Protein AF-A0A0N4XRL2-F1 (afdb_monomer)

Secondary structure (DSSP, 8-state):
---------------------------SS-SSHHHHHHHHHHHHHHHHHHHT-SS---HHHHHHHHHHHHHHHHHHHHHHHHHHHS-TT-HHHHHHHHHHHHHHHHHHHHHHHHHHHHHHHHHHHHHHHHHHHHTT-SSHHHHHHHHHHHHHHHHHHHHHHHHHHHHHHHHHHHHHHHHHHHHHHHHHHHHHHHHHHHHHHTT------------------------

Foldseek 3Di:
DDDDDDDDDDPPPPDDDDDDDDDDDDDDPPPPVVVVVVVVVVVVVVVLVVLLDPDPPPVQLVVLVVVLVVLVVVLVVQLVVLCVVDPPPDPVSVVSNVVSVVVSVVVNVVSVVSSVVVVVVSSVVSVLVVQCVVVVHPDSVVSVVVVVVVVVVVVVVVVVVVVVVVVVVVVVVVVVVVVVVVVVVVVVVCVVVVVVVVVVVVPDDDDDDDDDDDDDDDDDDDDDDDD

Nearest PDB structures (foldseek):
  4d2e-assembly1_C  TM=6.226E-01  e=8.265E-01  Escherichia coli K-12
  4brr-assembly1_B  TM=5.933E-01  e=6.079E-01  Escherichia coli K-12
  4d2e-assembly1_B  TM=6.025E-01  e=8.265E-01  Escherichia coli K-12

Sequence (227 aa):
MEEVVVNGQVENVVQDCPESGVVAETRRTRTNMAADDETMAMELEEEFQRLCGREDQAESLQVCMRVGKAIRNVEVLVMAEVAKYMRCGHPGREGIEQVGREATEAAIEELALLRMKCKESTVIGKWVQVVLESLECDSRAEGVEQLAELLEIREEETLRAQLEELSELRELKSRFAAQERELQQMRRKLDSEAPEASERYQYRSPATDDNGTGGKQQTKEGRDQHR

Structure (mmCIF, N/CA/C/O backbone):
data_AF-A0A0N4XRL2-F1
#
_entry.id   AF-A0A0N4XRL2-F1
#
loop_
_atom_site.group_PDB
_atom_site.id
_atom_site.type_symbol
_atom_site.label_atom_id
_atom_site.label_alt_id
_atom_site.label_comp_id
_atom_site.label_asym_id
_atom_site.label_entity_id
_atom_site.label_seq_id
_atom_site.pdbx_PDB_ins_code
_atom_site.Cartn_x
_atom_site.Cartn_y
_atom_site.Cartn_z
_atom_site.occupancy
_atom_site.B_iso_or_equiv
_atom_site.auth_seq_id
_atom_site.auth_comp_id
_atom_site.auth_asym_id
_atom_site.auth_atom_id
_atom_site.pdbx_PDB_model_num
ATOM 1 N N . MET A 1 1 ? 5.223 41.424 10.706 1.00 47.41 1 MET A N 1
ATOM 2 C CA . MET A 1 1 ? 4.826 40.541 11.817 1.00 47.41 1 MET A CA 1
ATOM 3 C C . MET A 1 1 ? 5.650 39.284 11.641 1.00 47.41 1 MET A C 1
ATOM 5 O O . MET A 1 1 ? 5.349 38.507 10.750 1.00 47.41 1 MET A O 1
ATOM 9 N N . GLU A 1 2 ? 6.775 39.207 12.347 1.00 42.03 2 GLU A N 1
ATOM 10 C CA . GLU A 1 2 ? 7.686 38.058 12.325 1.00 42.03 2 GLU A CA 1
ATOM 11 C C . GLU A 1 2 ? 7.264 37.093 13.433 1.00 42.03 2 GLU A C 1
ATOM 13 O O . GLU A 1 2 ? 7.170 37.490 14.596 1.00 42.03 2 GLU A O 1
ATOM 18 N N . GLU A 1 3 ? 6.968 35.848 13.066 1.00 44.84 3 GLU A N 1
ATOM 19 C CA . GLU A 1 3 ? 6.720 34.769 14.017 1.00 44.84 3 GLU A CA 1
ATOM 20 C C . GLU A 1 3 ? 8.059 34.233 14.529 1.00 44.84 3 GLU A C 1
ATOM 22 O O . GLU A 1 3 ? 8.839 33.616 13.804 1.00 44.84 3 GLU A O 1
ATOM 27 N N . VAL A 1 4 ? 8.326 34.498 15.806 1.00 53.88 4 VAL A N 1
ATOM 28 C CA . VAL A 1 4 ? 9.432 33.905 16.554 1.00 53.88 4 VAL A CA 1
ATOM 29 C C . VAL A 1 4 ? 8.992 32.515 17.005 1.00 53.88 4 VAL A C 1
ATOM 31 O O . VAL A 1 4 ? 8.189 32.377 17.926 1.00 53.88 4 VAL A O 1
ATOM 34 N N . VAL A 1 5 ? 9.521 31.477 16.357 1.00 53.75 5 VAL A N 1
ATOM 35 C CA . VAL A 1 5 ? 9.361 30.085 16.793 1.00 53.75 5 VAL A CA 1
ATOM 36 C C . VAL A 1 5 ? 10.327 29.831 17.951 1.00 53.75 5 VAL A C 1
ATOM 38 O O . VAL A 1 5 ? 11.542 29.765 17.769 1.00 53.75 5 VAL A O 1
ATOM 41 N N . VAL A 1 6 ? 9.781 29.726 19.162 1.00 63.72 6 VAL A N 1
ATOM 42 C CA . VAL A 1 6 ? 10.521 29.361 20.375 1.00 63.72 6 VAL A CA 1
ATOM 43 C C . VAL A 1 6 ? 10.595 27.837 20.464 1.00 63.72 6 VAL A C 1
ATOM 45 O O . VAL A 1 6 ? 9.577 27.163 20.599 1.00 63.72 6 VAL A O 1
ATOM 48 N N . ASN A 1 7 ? 11.816 27.301 20.398 1.00 59.66 7 ASN A N 1
ATOM 49 C CA . ASN A 1 7 ? 12.128 25.898 20.671 1.00 59.66 7 ASN A CA 1
ATOM 50 C C . ASN A 1 7 ? 11.766 25.544 22.122 1.00 59.66 7 ASN A C 1
ATOM 52 O O . ASN A 1 7 ? 12.495 25.884 23.053 1.00 59.66 7 ASN A O 1
ATOM 56 N N . GLY A 1 8 ? 10.651 24.839 22.307 1.00 61.16 8 GLY A N 1
ATOM 57 C CA . GLY A 1 8 ? 10.304 24.185 23.564 1.00 61.16 8 GLY A CA 1
ATOM 58 C C . GLY A 1 8 ? 11.000 22.831 23.672 1.00 61.16 8 GLY A C 1
ATOM 59 O O . GLY A 1 8 ? 10.522 21.843 23.120 1.00 61.16 8 GLY A O 1
ATOM 60 N N . GLN A 1 9 ? 12.127 22.781 24.385 1.00 50.75 9 GLN A N 1
ATOM 61 C CA . GLN A 1 9 ? 12.677 21.531 24.909 1.00 50.75 9 GLN A CA 1
ATOM 62 C C . GLN A 1 9 ? 11.743 21.013 26.007 1.00 50.75 9 GLN A C 1
ATOM 64 O O . GLN A 1 9 ? 11.597 21.640 27.053 1.00 50.75 9 GLN A O 1
ATOM 69 N N . VAL A 1 10 ? 11.110 19.868 25.762 1.00 52.59 10 VAL A N 1
ATOM 70 C CA . VAL A 1 10 ? 10.398 19.104 26.788 1.00 52.59 10 VAL A CA 1
ATOM 71 C C . VAL A 1 10 ? 11.405 18.129 27.392 1.00 52.59 10 VAL A C 1
ATOM 73 O O . VAL A 1 10 ? 11.737 17.110 26.787 1.00 52.59 10 VAL A O 1
ATOM 76 N N . GLU A 1 11 ? 11.944 18.467 28.562 1.00 53.25 11 GLU A N 1
ATOM 77 C CA . GLU A 1 11 ? 12.706 17.525 29.383 1.00 53.25 11 GLU A CA 1
ATOM 78 C C . GLU A 1 11 ? 11.733 16.499 29.980 1.00 53.25 11 GLU A C 1
ATOM 80 O O . GLU A 1 11 ? 10.976 16.785 30.906 1.00 53.25 11 GLU A O 1
ATOM 85 N N . ASN A 1 12 ? 11.740 15.289 29.420 1.00 50.66 12 ASN A N 1
ATOM 86 C CA . ASN A 1 12 ? 11.077 14.133 30.010 1.00 50.66 12 ASN A CA 1
ATOM 87 C C . ASN A 1 12 ? 11.847 13.709 31.266 1.00 50.66 12 ASN A C 1
ATOM 89 O O . ASN A 1 12 ? 12.873 13.033 31.186 1.00 50.66 12 ASN A O 1
ATOM 93 N N . VAL A 1 13 ? 11.338 14.107 32.430 1.00 56.97 13 VAL A N 1
ATOM 94 C CA . VAL A 1 13 ? 11.753 13.569 33.727 1.00 56.97 13 VAL A CA 1
ATOM 95 C C . VAL A 1 13 ? 11.248 12.130 33.811 1.00 56.97 13 VAL A C 1
ATOM 97 O O . VAL A 1 13 ? 10.083 11.872 34.108 1.00 56.97 13 VAL A O 1
ATOM 100 N N . VAL A 1 14 ? 12.135 11.187 33.497 1.00 58.34 14 VAL A N 1
ATOM 101 C CA . VAL A 1 14 ? 11.940 9.758 33.748 1.00 58.34 14 VAL A CA 1
ATOM 102 C C . VAL A 1 14 ? 11.940 9.561 35.262 1.00 58.34 14 VAL A C 1
ATOM 104 O O . VAL A 1 14 ? 12.967 9.698 35.922 1.00 58.34 14 VAL A O 1
ATOM 107 N N . GLN A 1 15 ? 10.759 9.311 35.819 1.00 66.06 15 GLN A N 1
ATOM 108 C CA . GLN A 1 15 ? 10.576 8.988 37.225 1.00 66.06 15 GLN A CA 1
ATO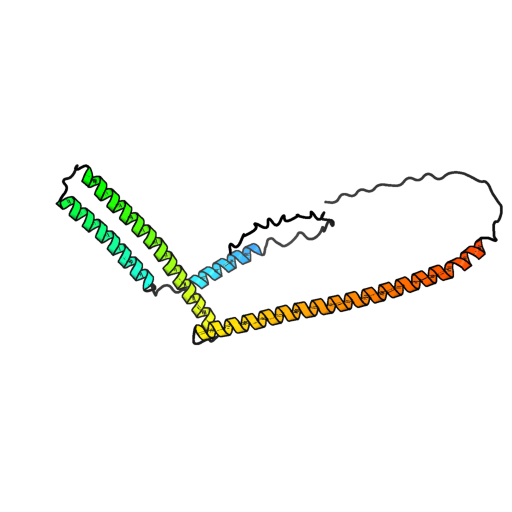M 109 C C . GLN A 1 15 ? 10.724 7.472 37.393 1.00 66.06 15 GLN A C 1
ATOM 111 O O . GLN A 1 15 ? 9.822 6.713 37.045 1.00 66.06 15 GLN A O 1
ATOM 116 N N . ASP A 1 16 ? 11.880 7.044 37.904 1.00 50.03 16 ASP A N 1
ATOM 117 C CA . ASP A 1 16 ? 12.146 5.660 38.300 1.00 50.03 16 ASP A CA 1
ATOM 118 C C . ASP A 1 16 ? 11.171 5.231 39.408 1.00 50.03 16 ASP A C 1
ATOM 120 O O . ASP A 1 16 ? 11.250 5.682 40.555 1.00 50.03 16 ASP A O 1
ATOM 124 N N . CYS A 1 17 ? 10.239 4.342 39.064 1.00 57.59 17 CYS A N 1
ATOM 125 C CA . CYS A 1 17 ? 9.445 3.590 40.029 1.00 57.59 17 CYS A CA 1
ATOM 126 C C . CYS A 1 17 ? 10.235 2.343 40.458 1.00 57.59 17 CYS A C 1
ATOM 128 O O . CYS A 1 17 ? 10.515 1.495 39.610 1.00 57.59 17 CYS A O 1
ATOM 130 N N . PRO A 1 18 ? 10.572 2.174 41.751 1.00 61.44 18 PRO A N 1
ATOM 131 C CA . PRO A 1 18 ? 11.180 0.941 42.225 1.00 61.44 18 PRO A CA 1
ATOM 132 C C . PRO A 1 18 ? 10.133 -0.181 42.241 1.00 61.44 18 PRO A C 1
ATOM 134 O O . PRO A 1 18 ? 9.162 -0.143 43.001 1.00 61.44 18 PRO A O 1
ATOM 137 N N . GLU A 1 19 ? 10.351 -1.174 41.380 1.00 49.78 19 GLU A N 1
ATOM 138 C CA . GLU A 1 19 ? 9.608 -2.430 41.323 1.00 49.78 19 GLU A CA 1
ATOM 139 C C . GLU A 1 19 ? 9.650 -3.151 42.678 1.00 49.78 19 GLU A C 1
ATOM 141 O O . GLU A 1 19 ? 10.709 -3.452 43.232 1.00 49.78 19 GLU A O 1
ATOM 146 N N . SER A 1 20 ? 8.466 -3.454 43.203 1.00 53.28 20 SER A N 1
ATOM 147 C CA . SER A 1 20 ? 8.258 -4.318 44.358 1.00 53.28 20 SER A CA 1
ATOM 148 C C . SER A 1 20 ? 7.333 -5.451 43.937 1.00 53.28 20 SER A C 1
ATOM 150 O O . SER A 1 20 ? 6.244 -5.194 43.426 1.00 53.28 20 SER A O 1
ATOM 152 N N . GLY A 1 21 ? 7.748 -6.692 44.190 1.00 49.03 21 GLY A N 1
ATOM 153 C CA . GLY A 1 21 ? 6.838 -7.837 44.204 1.00 49.03 21 GLY A CA 1
ATOM 154 C C . GLY A 1 21 ? 7.303 -9.020 43.372 1.00 49.03 21 GLY A C 1
ATOM 155 O O . GLY A 1 21 ? 6.951 -9.167 42.209 1.00 49.03 21 GLY A O 1
ATOM 156 N N . VAL A 1 22 ? 8.058 -9.901 44.019 1.00 54.22 22 VAL A N 1
ATOM 157 C CA . VAL A 1 22 ? 8.443 -11.226 43.536 1.00 54.22 22 VAL A CA 1
ATOM 158 C C . VAL A 1 22 ? 7.181 -12.061 43.276 1.00 54.22 22 VAL A C 1
ATOM 160 O O . VAL A 1 22 ? 6.557 -12.540 44.219 1.00 54.22 22 VAL A O 1
ATOM 163 N N . VAL A 1 23 ? 6.814 -12.251 42.007 1.00 52.47 23 VAL A N 1
ATOM 164 C CA . VAL A 1 23 ? 5.848 -13.275 41.579 1.00 52.47 23 VAL A CA 1
ATOM 165 C C . VAL A 1 23 ? 6.647 -14.464 41.052 1.00 52.47 23 VAL A C 1
ATOM 167 O O . VAL A 1 23 ? 7.086 -14.496 39.903 1.00 52.47 23 VAL A O 1
ATOM 170 N N . ALA A 1 24 ? 6.905 -15.422 41.939 1.00 59.78 24 ALA A N 1
ATOM 171 C CA . ALA A 1 24 ? 7.278 -16.775 41.549 1.00 59.78 24 ALA A CA 1
ATOM 172 C C . ALA A 1 24 ? 6.022 -17.526 41.060 1.00 59.78 24 ALA A C 1
ATOM 174 O O . ALA A 1 24 ? 4.913 -17.135 41.407 1.00 59.78 24 ALA A O 1
ATOM 175 N N . GLU A 1 25 ? 6.221 -18.612 40.298 1.00 49.88 25 GLU A N 1
ATOM 176 C CA . GLU A 1 25 ? 5.189 -19.517 39.739 1.00 49.88 25 GLU A CA 1
ATOM 177 C C . GLU A 1 25 ? 4.441 -18.952 38.511 1.00 49.88 25 GLU A C 1
ATOM 179 O O . GLU A 1 25 ? 3.528 -18.150 38.599 1.00 49.88 25 GLU A O 1
ATOM 184 N N . THR A 1 26 ? 4.735 -19.341 37.269 1.00 46.03 26 THR A N 1
ATOM 185 C CA . THR A 1 26 ? 4.560 -20.704 36.755 1.00 46.03 26 THR A CA 1
ATOM 186 C C . THR A 1 26 ? 5.377 -20.855 35.472 1.00 46.03 26 THR A C 1
ATOM 188 O O . THR A 1 26 ? 5.080 -20.258 34.439 1.00 46.03 26 THR A O 1
ATOM 191 N N . ARG A 1 27 ? 6.438 -21.662 35.529 1.00 54.59 27 ARG A N 1
ATOM 192 C CA . ARG A 1 27 ? 7.332 -21.930 34.398 1.00 54.59 27 ARG A CA 1
ATOM 193 C C . ARG A 1 27 ? 7.187 -23.393 33.999 1.00 54.59 27 ARG A C 1
ATOM 195 O O . ARG A 1 27 ? 7.941 -24.239 34.467 1.00 54.59 27 ARG A O 1
ATOM 202 N N . ARG A 1 28 ? 6.195 -23.698 33.165 1.00 53.81 28 ARG A N 1
ATOM 203 C CA . ARG A 1 28 ? 6.118 -24.909 32.328 1.00 53.81 28 ARG A CA 1
ATOM 204 C C . ARG A 1 28 ? 5.023 -24.692 31.280 1.00 53.81 28 ARG A C 1
ATOM 206 O O .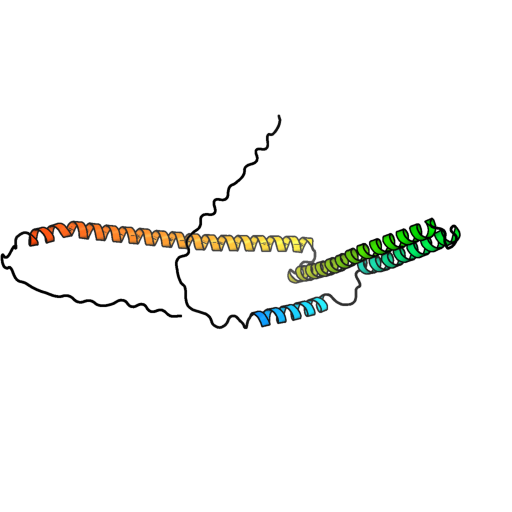 ARG A 1 28 ? 4.037 -24.033 31.573 1.00 53.81 28 ARG A O 1
ATOM 213 N N . THR A 1 29 ? 5.271 -25.192 30.066 1.00 48.44 29 THR A N 1
ATOM 214 C CA . THR A 1 29 ? 4.460 -25.084 28.829 1.00 48.44 29 THR A CA 1
ATOM 215 C C . THR A 1 29 ? 4.372 -23.710 28.144 1.00 48.44 29 THR A C 1
ATOM 217 O O . THR A 1 29 ? 3.286 -23.192 27.930 1.00 48.44 29 THR A O 1
ATOM 220 N N . ARG A 1 30 ? 5.504 -23.139 27.699 1.00 51.41 30 ARG A N 1
ATOM 221 C CA . ARG A 1 30 ? 5.499 -22.045 26.692 1.00 51.41 30 ARG A CA 1
ATOM 222 C C . ARG A 1 30 ? 6.525 -22.224 25.563 1.00 51.41 30 ARG A C 1
ATOM 224 O O . ARG A 1 30 ? 6.995 -21.255 24.989 1.00 51.41 30 ARG A O 1
ATOM 231 N N . THR A 1 31 ? 6.896 -23.466 25.259 1.00 51.50 31 THR A N 1
ATOM 232 C CA . THR A 1 31 ? 7.861 -23.796 24.189 1.00 51.50 31 THR A CA 1
ATOM 233 C C . THR A 1 31 ? 7.258 -24.601 23.040 1.00 51.50 31 THR A C 1
ATOM 235 O O . THR A 1 31 ? 7.979 -24.914 22.106 1.00 51.50 31 THR A O 1
ATOM 238 N N . ASN A 1 32 ? 5.952 -24.896 23.067 1.00 53.38 32 ASN A N 1
ATOM 239 C CA . ASN A 1 32 ? 5.300 -25.681 22.009 1.00 53.38 32 ASN A CA 1
ATOM 240 C C . ASN A 1 32 ? 4.434 -24.848 21.050 1.00 53.38 32 ASN A C 1
ATOM 242 O O . ASN A 1 32 ? 4.070 -25.366 20.009 1.00 53.38 32 ASN A O 1
ATOM 246 N N . MET A 1 33 ? 4.125 -23.579 21.353 1.00 53.91 33 MET A N 1
ATOM 247 C CA . MET A 1 33 ? 3.301 -22.741 20.459 1.00 53.91 33 MET A CA 1
ATOM 248 C C . MET A 1 33 ? 4.097 -22.029 19.358 1.00 53.91 33 MET A C 1
ATOM 250 O O . MET A 1 33 ? 3.528 -21.670 18.342 1.00 53.91 33 MET A O 1
ATOM 254 N N . ALA A 1 34 ? 5.414 -21.866 19.515 1.00 56.31 34 ALA A N 1
ATOM 255 C CA . ALA A 1 34 ? 6.230 -21.200 18.495 1.00 56.31 34 ALA A CA 1
ATOM 256 C C . ALA A 1 34 ? 6.444 -22.060 17.233 1.00 56.31 34 ALA A C 1
ATOM 258 O O . ALA A 1 34 ? 6.660 -21.518 16.157 1.00 56.31 34 ALA A O 1
ATOM 259 N N . ALA A 1 35 ? 6.380 -23.391 17.359 1.00 60.47 35 ALA A N 1
ATOM 260 C CA . ALA A 1 35 ? 6.532 -24.296 16.219 1.00 60.47 35 ALA A CA 1
ATOM 261 C C . ALA A 1 35 ? 5.261 -24.358 15.349 1.00 60.47 35 ALA A C 1
ATOM 263 O O . ALA A 1 35 ? 5.368 -24.487 14.132 1.00 60.47 35 ALA A O 1
ATOM 264 N N . ASP A 1 36 ? 4.073 -24.219 15.947 1.00 63.81 36 ASP A N 1
ATOM 265 C CA . ASP A 1 36 ? 2.809 -24.168 15.196 1.00 63.81 36 ASP A CA 1
ATOM 266 C C . ASP A 1 36 ? 2.688 -22.867 14.382 1.00 63.81 36 ASP A C 1
ATOM 268 O O . ASP A 1 36 ? 2.231 -22.911 13.242 1.00 63.81 36 ASP A O 1
ATOM 272 N N . ASP A 1 37 ? 3.179 -21.736 14.906 1.00 68.38 37 ASP A N 1
ATOM 273 C CA . ASP A 1 37 ? 3.152 -20.443 14.202 1.00 68.38 37 ASP A CA 1
ATOM 274 C C . ASP A 1 37 ? 4.021 -20.437 12.929 1.00 68.38 37 ASP A C 1
ATOM 276 O O . ASP A 1 37 ? 3.591 -19.932 11.891 1.00 68.38 37 ASP A O 1
ATOM 280 N N . GLU A 1 38 ? 5.226 -21.021 12.963 1.00 74.25 38 GLU A N 1
ATOM 281 C CA . GLU A 1 38 ? 6.089 -21.119 11.770 1.00 74.25 38 GLU A CA 1
ATOM 282 C C . GLU A 1 38 ? 5.483 -22.039 10.702 1.00 74.25 38 GLU A C 1
ATOM 284 O O . GLU A 1 38 ? 5.568 -21.751 9.506 1.00 74.25 38 GLU A O 1
ATOM 289 N N . THR A 1 39 ? 4.827 -23.119 11.132 1.00 74.94 39 THR A N 1
ATOM 290 C CA . THR A 1 39 ? 4.180 -24.074 10.225 1.00 74.94 39 THR A CA 1
ATOM 291 C C . THR A 1 39 ? 2.953 -23.443 9.562 1.00 74.94 39 THR A C 1
ATOM 293 O O . THR A 1 39 ? 2.805 -23.514 8.343 1.00 74.94 39 THR A O 1
ATOM 296 N N . MET A 1 40 ? 2.133 -22.722 10.334 1.00 77.19 40 MET A N 1
ATOM 297 C CA . MET A 1 40 ? 0.983 -21.973 9.822 1.00 77.19 40 MET A CA 1
ATOM 298 C C . MET A 1 40 ? 1.409 -20.849 8.867 1.00 77.19 40 MET A C 1
ATOM 300 O O . MET A 1 40 ? 0.759 -20.630 7.848 1.00 77.19 40 MET A O 1
ATOM 304 N N . ALA A 1 41 ? 2.517 -20.157 9.152 1.00 74.12 41 ALA A N 1
ATOM 305 C CA . ALA A 1 41 ? 3.055 -19.124 8.269 1.00 74.12 41 ALA A CA 1
ATOM 306 C C . ALA A 1 41 ? 3.526 -19.694 6.919 1.00 74.12 41 ALA A C 1
ATOM 308 O O . ALA A 1 41 ? 3.303 -19.071 5.881 1.00 74.12 41 ALA A O 1
ATOM 309 N N . MET A 1 42 ? 4.141 -20.882 6.915 1.00 77.56 42 MET A N 1
ATOM 310 C CA . MET A 1 42 ? 4.524 -21.569 5.678 1.00 77.56 42 MET A CA 1
ATOM 311 C C . MET A 1 42 ? 3.311 -22.037 4.865 1.00 77.56 42 MET A C 1
ATOM 313 O O . MET A 1 42 ? 3.301 -21.856 3.650 1.00 77.56 42 MET A O 1
ATOM 317 N N . GLU A 1 43 ? 2.285 -22.592 5.516 1.00 82.94 43 GLU A N 1
ATOM 318 C CA . GLU A 1 43 ? 1.035 -22.993 4.852 1.00 82.94 43 GLU A CA 1
ATOM 319 C C . GLU A 1 43 ? 0.292 -21.785 4.268 1.00 82.94 43 GLU A C 1
ATOM 321 O O . GLU A 1 43 ? -0.188 -21.848 3.138 1.00 82.94 43 GLU A O 1
ATOM 326 N N . LEU A 1 44 ? 0.260 -20.660 4.993 1.00 79.12 44 LEU A N 1
ATOM 327 C CA . LEU A 1 44 ? -0.273 -19.386 4.507 1.00 79.12 44 LEU A CA 1
ATOM 328 C C . LEU A 1 44 ? 0.506 -18.863 3.302 1.00 79.12 44 LEU A C 1
ATOM 330 O O . LEU A 1 44 ? -0.116 -18.382 2.366 1.00 79.12 44 LEU A O 1
ATOM 334 N N . GLU A 1 45 ? 1.836 -18.957 3.297 1.00 75.62 45 GLU A N 1
ATOM 335 C CA . GLU A 1 45 ? 2.670 -18.540 2.165 1.00 75.62 45 GLU A CA 1
ATOM 336 C C . GLU A 1 45 ? 2.464 -19.449 0.939 1.00 75.62 45 GLU A C 1
ATOM 338 O O . GLU A 1 45 ? 2.378 -18.954 -0.185 1.00 75.62 45 GLU A O 1
ATOM 343 N N . GLU A 1 46 ? 2.322 -20.765 1.120 1.00 78.19 46 GLU A N 1
ATOM 344 C CA . GLU A 1 46 ? 1.989 -21.686 0.023 1.00 78.19 46 GLU A CA 1
ATOM 345 C C . GLU A 1 46 ? 0.573 -21.457 -0.516 1.00 78.19 46 GLU A C 1
ATOM 347 O O . GLU A 1 46 ? 0.381 -21.386 -1.734 1.00 78.19 46 GLU A O 1
ATOM 352 N N . GLU A 1 47 ? -0.415 -21.285 0.363 1.00 76.62 47 GLU A N 1
ATOM 353 C CA . GLU A 1 47 ? -1.777 -20.894 -0.006 1.00 76.62 47 GLU A CA 1
ATOM 354 C C . GLU A 1 47 ? -1.790 -19.541 -0.709 1.00 76.62 47 GLU A C 1
ATOM 356 O O . GLU A 1 47 ? -2.458 -19.369 -1.728 1.00 76.62 47 GLU A O 1
ATOM 361 N N . PHE A 1 48 ? -0.979 -18.600 -0.235 1.00 63.94 48 PHE A N 1
ATOM 362 C CA . PHE A 1 48 ? -0.816 -17.298 -0.848 1.00 63.94 48 PHE A CA 1
ATOM 363 C C . PHE A 1 48 ? -0.222 -17.420 -2.250 1.00 63.94 48 PHE A C 1
ATOM 365 O O . PHE A 1 48 ? -0.748 -16.826 -3.187 1.00 63.94 48 PHE A O 1
ATOM 372 N N . GLN A 1 49 ? 0.808 -18.244 -2.444 1.00 69.94 49 GLN A N 1
ATOM 373 C CA . GLN A 1 49 ? 1.388 -18.527 -3.760 1.00 69.94 49 GLN A CA 1
ATOM 374 C C . GLN A 1 49 ? 0.413 -19.265 -4.690 1.00 69.94 49 GLN A C 1
ATOM 376 O O . GLN A 1 49 ? 0.420 -19.026 -5.902 1.00 69.94 49 GLN A O 1
ATOM 381 N N . ARG A 1 50 ? -0.446 -20.128 -4.137 1.00 77.31 50 ARG A N 1
ATOM 382 C CA . ARG A 1 50 ? -1.493 -20.864 -4.857 1.00 77.31 50 ARG A CA 1
ATOM 383 C C . ARG A 1 50 ? -2.622 -19.938 -5.317 1.00 77.31 50 ARG A C 1
ATOM 385 O O . ARG A 1 50 ? -2.935 -19.914 -6.506 1.00 77.31 50 ARG A O 1
ATOM 392 N N . LEU A 1 51 ? -3.187 -19.145 -4.405 1.00 63.94 51 LEU A N 1
ATOM 393 C CA . LEU A 1 51 ? -4.229 -18.142 -4.666 1.00 63.94 51 LEU A CA 1
ATOM 394 C C . LEU A 1 51 ? -3.704 -17.016 -5.560 1.00 63.94 51 LEU A C 1
ATOM 396 O O . LEU A 1 51 ? -4.397 -16.526 -6.451 1.00 63.94 51 LEU A O 1
ATOM 400 N N . CYS A 1 52 ? -2.427 -16.666 -5.407 1.00 60.47 52 CYS A N 1
ATOM 401 C CA . CYS A 1 52 ? -1.751 -15.724 -6.281 1.00 60.47 52 CYS A CA 1
ATOM 402 C C . CYS A 1 52 ? -1.341 -16.302 -7.632 1.00 60.47 52 CYS A C 1
ATOM 404 O O . CYS A 1 52 ? -0.621 -15.601 -8.338 1.00 60.47 52 CYS A O 1
ATOM 406 N N . GLY A 1 53 ? -1.842 -17.477 -8.027 1.00 57.38 53 GLY A N 1
ATOM 407 C CA . GLY A 1 53 ? -1.895 -17.991 -9.396 1.00 57.38 53 GLY A CA 1
ATOM 408 C C . GLY A 1 53 ? -0.651 -17.736 -10.252 1.00 57.38 53 GLY A C 1
ATOM 409 O O . GLY A 1 53 ? -0.462 -16.643 -10.796 1.00 57.38 53 GLY A O 1
ATOM 410 N N . ARG A 1 54 ? 0.150 -18.781 -10.490 1.00 57.41 54 ARG A N 1
ATOM 411 C CA . ARG A 1 54 ? 0.980 -18.841 -11.703 1.00 57.41 54 ARG A CA 1
ATOM 412 C C . ARG A 1 54 ? 0.030 -18.731 -12.898 1.00 57.41 54 ARG A C 1
ATOM 414 O O . ARG A 1 54 ? -0.683 -19.691 -13.118 1.00 57.41 54 ARG A O 1
ATOM 421 N N . GLU A 1 55 ? -0.012 -17.620 -13.631 1.00 51.94 55 GLU A N 1
ATOM 422 C CA . GLU A 1 55 ? 0.083 -17.635 -15.112 1.00 51.94 55 GLU A CA 1
ATOM 423 C C . GLU A 1 55 ? -0.330 -16.355 -15.829 1.00 51.94 55 GLU A C 1
ATOM 425 O O . GLU A 1 55 ? 0.133 -16.162 -16.950 1.00 51.94 55 GLU A O 1
ATOM 430 N N . ASP A 1 56 ? -1.007 -15.404 -15.195 1.00 58.41 56 ASP A N 1
ATOM 431 C CA . ASP A 1 56 ? -1.089 -14.071 -15.791 1.00 58.41 56 ASP A CA 1
ATOM 432 C C . ASP A 1 56 ? 0.133 -13.280 -15.346 1.00 58.41 56 ASP A C 1
ATOM 434 O O . ASP A 1 56 ? 0.157 -12.645 -14.288 1.00 58.41 56 ASP A O 1
ATOM 438 N N . GLN A 1 57 ? 1.208 -13.352 -16.141 1.00 60.38 57 GLN A N 1
ATOM 439 C CA . GLN A 1 57 ? 2.247 -12.332 -16.055 1.00 60.38 57 GLN A CA 1
ATOM 440 C C . GLN A 1 57 ? 1.559 -10.990 -16.256 1.00 60.38 57 GLN A C 1
ATOM 442 O O . GLN A 1 57 ? 1.260 -10.626 -17.396 1.00 60.38 57 GLN A O 1
ATOM 447 N N . ALA A 1 58 ? 1.339 -10.282 -15.144 1.00 72.88 58 ALA A N 1
ATOM 448 C CA . ALA A 1 58 ? 0.811 -8.933 -15.136 1.00 72.88 58 ALA A CA 1
ATOM 449 C C . ALA A 1 58 ? 1.506 -8.147 -16.249 1.00 72.88 58 ALA A C 1
ATOM 451 O O . ALA A 1 58 ? 2.735 -8.205 -16.374 1.00 72.88 58 ALA A O 1
ATOM 452 N N . GLU A 1 59 ? 0.735 -7.461 -17.089 1.00 86.25 59 GLU A N 1
ATOM 453 C CA . GLU A 1 59 ? 1.239 -6.756 -18.274 1.00 86.25 59 GLU A CA 1
ATOM 454 C C . GLU A 1 59 ? 2.465 -5.880 -17.949 1.00 86.25 59 GLU A C 1
ATOM 456 O O . GLU A 1 59 ? 3.398 -5.758 -18.747 1.00 86.25 59 GLU A O 1
ATOM 461 N N . SER A 1 60 ? 2.517 -5.354 -16.721 1.00 86.00 60 SER A N 1
ATOM 462 C CA . SER A 1 60 ? 3.642 -4.622 -16.134 1.00 86.00 60 SER A CA 1
ATOM 463 C C . SER A 1 60 ? 4.972 -5.397 -16.129 1.00 86.00 60 SER A C 1
ATOM 465 O O . SER A 1 60 ? 6.012 -4.841 -16.489 1.00 86.00 60 SER A O 1
ATOM 467 N N . LEU A 1 61 ? 4.975 -6.694 -15.806 1.00 89.75 61 LEU A N 1
ATOM 468 C CA . LEU A 1 61 ? 6.171 -7.544 -15.860 1.00 89.75 61 LEU A CA 1
ATOM 469 C C . LEU A 1 61 ? 6.630 -7.781 -17.301 1.00 89.75 61 LEU A C 1
ATOM 471 O O . LEU A 1 61 ? 7.835 -7.781 -17.570 1.00 89.75 61 LEU A O 1
ATOM 475 N N . GLN A 1 62 ? 5.693 -7.921 -18.241 1.00 91.06 62 GLN A N 1
ATOM 476 C CA . GLN A 1 62 ? 6.022 -8.038 -19.662 1.00 91.06 62 GLN A CA 1
ATOM 477 C C . GLN A 1 62 ? 6.635 -6.746 -20.208 1.00 91.06 62 GLN A C 1
ATOM 479 O O . GLN A 1 62 ? 7.588 -6.789 -20.991 1.00 91.06 62 GLN A O 1
ATOM 484 N N . VAL A 1 63 ? 6.129 -5.585 -19.782 1.00 94.69 63 VAL A N 1
ATOM 485 C CA . VAL A 1 63 ? 6.750 -4.285 -20.073 1.00 94.69 63 VAL A CA 1
ATOM 486 C C . VAL A 1 63 ? 8.177 -4.247 -19.528 1.00 94.69 63 VAL A C 1
ATOM 488 O O . VAL A 1 63 ? 9.085 -3.934 -20.294 1.00 94.69 63 VAL A O 1
ATOM 491 N N . CYS A 1 64 ? 8.409 -4.663 -18.278 1.00 93.56 64 CYS A N 1
ATOM 492 C CA . CYS A 1 64 ? 9.759 -4.702 -17.704 1.00 93.56 64 CYS A CA 1
ATOM 493 C C . CYS A 1 64 ? 10.718 -5.568 -18.539 1.00 93.56 64 CYS A C 1
ATOM 495 O O . CYS A 1 64 ? 11.837 -5.154 -18.831 1.00 93.56 64 CYS A O 1
ATOM 497 N N . MET A 1 65 ? 10.282 -6.748 -18.996 1.00 94.56 65 MET A N 1
ATOM 498 C CA . MET A 1 65 ? 11.106 -7.599 -19.867 1.00 94.56 65 MET A CA 1
ATOM 499 C C . MET A 1 65 ? 11.433 -6.930 -21.208 1.00 94.56 65 MET A C 1
ATOM 501 O O . MET A 1 65 ? 12.576 -6.991 -21.670 1.00 94.56 65 MET A O 1
ATOM 505 N N . ARG A 1 66 ? 10.448 -6.271 -21.835 1.00 97.25 66 ARG A N 1
ATOM 506 C CA . ARG A 1 66 ? 10.650 -5.535 -23.094 1.00 97.25 66 ARG A CA 1
ATOM 507 C C . ARG A 1 66 ? 11.623 -4.371 -22.916 1.00 97.25 66 ARG A C 1
ATOM 509 O O . ARG A 1 66 ? 12.511 -4.209 -23.751 1.00 97.25 66 ARG A O 1
ATOM 516 N N . VAL A 1 67 ? 11.501 -3.620 -21.822 1.00 98.19 67 VAL A N 1
ATOM 517 C CA . VAL A 1 67 ? 12.421 -2.529 -21.470 1.00 98.19 67 VAL A CA 1
ATOM 518 C C . VAL A 1 67 ? 13.834 -3.067 -21.255 1.00 98.19 67 VAL A C 1
ATOM 520 O O . VAL A 1 67 ? 14.767 -2.554 -21.862 1.00 98.19 67 VAL A O 1
ATOM 523 N N . GLY A 1 68 ? 14.006 -4.160 -20.508 1.00 97.69 68 GLY A N 1
ATOM 524 C CA . GLY A 1 68 ? 15.325 -4.768 -20.294 1.00 97.69 68 GLY A CA 1
ATOM 525 C C . GLY A 1 68 ? 16.007 -5.203 -21.592 1.00 97.69 68 GLY A C 1
ATOM 526 O O . GLY A 1 68 ? 17.208 -4.999 -21.766 1.00 97.69 68 GLY A O 1
ATOM 527 N N . LYS A 1 69 ? 15.239 -5.745 -22.545 1.00 98.38 69 LYS A N 1
ATOM 528 C CA . LYS A 1 69 ? 15.746 -6.048 -23.891 1.00 98.38 69 LYS A CA 1
ATOM 529 C C . LYS A 1 69 ? 16.135 -4.777 -24.651 1.00 98.38 69 LYS A C 1
ATOM 531 O O . LYS A 1 69 ? 17.171 -4.763 -25.310 1.00 98.38 69 LYS A O 1
ATOM 536 N N . ALA A 1 70 ? 15.326 -3.722 -24.568 1.00 98.44 70 ALA A N 1
ATOM 537 C CA . ALA A 1 70 ? 15.608 -2.451 -25.228 1.00 98.44 70 ALA A CA 1
ATOM 538 C C . ALA A 1 70 ? 16.888 -1.788 -24.691 1.00 98.44 70 ALA A C 1
ATOM 540 O O . ALA A 1 70 ? 17.708 -1.364 -25.498 1.00 98.44 70 ALA A O 1
ATOM 541 N N . ILE A 1 71 ? 17.103 -1.778 -23.369 1.00 98.38 71 ILE A N 1
ATOM 542 C CA . ILE A 1 71 ? 18.324 -1.244 -22.739 1.00 98.38 71 ILE A CA 1
ATOM 543 C C . ILE A 1 71 ? 19.565 -1.951 -23.308 1.00 98.38 71 ILE A C 1
ATOM 545 O O . ILE A 1 71 ? 20.478 -1.299 -23.806 1.00 98.38 71 ILE A O 1
ATOM 549 N N . ARG A 1 72 ? 19.566 -3.290 -23.337 1.00 98.19 72 ARG A N 1
ATOM 550 C CA . ARG A 1 72 ? 20.689 -4.069 -23.895 1.00 98.19 72 ARG A CA 1
ATOM 551 C C . ARG A 1 72 ? 20.897 -3.824 -25.390 1.00 98.19 72 ARG A C 1
ATOM 553 O O . ARG A 1 72 ? 22.026 -3.769 -25.862 1.00 98.19 72 ARG A O 1
ATOM 560 N N . ASN A 1 73 ? 19.818 -3.658 -26.155 1.00 98.31 73 ASN A N 1
ATOM 561 C CA . ASN A 1 73 ? 19.933 -3.313 -27.571 1.00 98.31 73 ASN A CA 1
ATOM 562 C C . ASN A 1 73 ? 20.579 -1.933 -27.768 1.00 98.31 73 ASN A C 1
ATOM 564 O O . ASN A 1 73 ? 21.362 -1.765 -28.700 1.00 98.31 73 ASN A O 1
ATOM 568 N N . VAL A 1 74 ? 20.269 -0.957 -26.908 1.00 98.06 74 VAL A N 1
ATOM 569 C CA . VAL A 1 74 ? 20.896 0.372 -26.944 1.00 98.06 74 VAL A CA 1
ATOM 570 C C . VAL A 1 74 ? 22.390 0.272 -26.655 1.00 98.06 74 VAL A C 1
ATOM 572 O O . VAL A 1 74 ? 23.166 0.856 -27.406 1.00 98.06 74 VAL A O 1
ATOM 575 N N . GLU A 1 75 ? 22.806 -0.513 -25.658 1.00 97.62 75 GLU A N 1
ATOM 576 C CA . GLU A 1 75 ? 24.227 -0.782 -25.395 1.00 97.62 75 GLU A CA 1
ATOM 577 C C . GLU A 1 75 ? 24.935 -1.289 -26.661 1.00 97.62 75 GLU A C 1
ATOM 579 O O . GLU A 1 75 ? 25.920 -0.701 -27.103 1.00 97.62 75 GLU A O 1
ATOM 584 N N . VAL A 1 76 ? 24.385 -2.322 -27.312 1.00 98.38 76 VAL A N 1
ATOM 585 C CA . VAL A 1 76 ? 24.948 -2.892 -28.549 1.00 98.38 76 VAL A CA 1
ATOM 586 C C . VAL A 1 76 ? 25.065 -1.843 -29.660 1.00 98.38 76 VAL A C 1
ATOM 588 O O . VAL A 1 76 ? 26.085 -1.794 -30.350 1.00 98.38 76 VAL A O 1
ATOM 591 N N . LEU A 1 77 ? 24.050 -0.991 -29.833 1.00 98.31 77 LEU A N 1
ATOM 592 C CA . LEU A 1 77 ? 24.074 0.084 -30.830 1.00 98.31 77 LEU A CA 1
ATOM 593 C C . LEU A 1 77 ? 25.139 1.141 -30.513 1.00 98.31 77 LEU A C 1
ATOM 595 O O . LEU A 1 77 ? 25.840 1.582 -31.424 1.00 98.31 77 LEU A O 1
ATOM 599 N N . VAL A 1 78 ? 25.302 1.512 -29.241 1.00 96.81 78 VAL A N 1
ATOM 600 C CA . VAL A 1 78 ? 26.351 2.441 -28.796 1.00 96.81 78 VAL A CA 1
ATOM 601 C C . VAL A 1 78 ? 27.734 1.854 -29.076 1.00 96.81 78 VAL A C 1
ATOM 603 O O . VAL A 1 78 ? 28.561 2.527 -29.691 1.00 96.81 78 VAL A O 1
ATOM 606 N N . MET A 1 79 ? 27.978 0.590 -28.715 1.00 97.06 79 MET A N 1
ATOM 607 C CA . MET A 1 79 ? 29.260 -0.080 -28.976 1.00 97.06 79 MET A CA 1
ATOM 608 C C . MET A 1 79 ? 29.569 -0.156 -30.476 1.00 97.06 79 MET A C 1
ATOM 610 O O . MET A 1 79 ? 30.702 0.087 -30.894 1.00 97.06 79 MET A O 1
ATOM 614 N N . ALA A 1 80 ? 28.560 -0.455 -31.301 1.00 97.94 80 ALA A N 1
ATOM 615 C CA . ALA A 1 80 ? 28.708 -0.497 -32.752 1.00 97.94 80 ALA A CA 1
ATOM 616 C C . ALA A 1 80 ? 29.069 0.879 -33.339 1.00 97.94 80 ALA A C 1
ATOM 618 O O . ALA A 1 80 ? 29.970 0.973 -34.176 1.00 97.94 80 ALA A O 1
ATOM 619 N N . GLU A 1 81 ? 28.414 1.951 -32.885 1.00 98.00 81 GLU A N 1
ATOM 620 C CA . GLU A 1 81 ? 28.687 3.305 -33.378 1.00 98.00 81 GLU A CA 1
ATOM 621 C C . GLU A 1 81 ? 30.064 3.811 -32.910 1.00 98.00 81 GLU A C 1
ATOM 623 O O . GLU A 1 81 ? 30.797 4.422 -33.689 1.00 98.00 81 GLU A O 1
ATOM 628 N N . VAL A 1 82 ? 30.485 3.487 -31.683 1.00 97.94 82 VAL A N 1
ATOM 629 C CA . VAL A 1 82 ? 31.843 3.786 -31.195 1.00 97.94 82 VAL A CA 1
ATOM 630 C C . VAL A 1 82 ? 32.896 3.064 -32.037 1.00 97.94 82 VAL A C 1
ATOM 632 O O . VAL A 1 82 ? 33.857 3.688 -32.492 1.00 97.94 82 VAL A O 1
ATOM 635 N N . ALA A 1 83 ? 32.702 1.770 -32.308 1.00 97.12 83 ALA A N 1
ATOM 636 C CA . ALA A 1 83 ? 33.622 0.974 -33.119 1.00 97.12 83 ALA A CA 1
ATOM 637 C C . ALA A 1 83 ? 33.736 1.480 -34.569 1.00 97.12 83 ALA A C 1
ATOM 639 O O . ALA A 1 83 ? 34.790 1.350 -35.194 1.00 97.12 83 ALA A O 1
ATOM 640 N N . LYS A 1 84 ? 32.671 2.084 -35.104 1.00 98.12 84 LYS A N 1
ATOM 641 C CA . LYS A 1 84 ? 32.648 2.679 -36.445 1.00 98.12 84 LYS A CA 1
ATOM 642 C C . LYS A 1 84 ? 33.544 3.916 -36.566 1.00 98.12 84 LYS A C 1
ATOM 644 O O . LYS A 1 84 ? 34.168 4.094 -37.611 1.00 98.12 84 LYS A O 1
ATOM 649 N N . TYR A 1 85 ? 33.634 4.759 -35.533 1.00 98.00 85 TYR A N 1
ATOM 650 C CA . TYR A 1 85 ? 34.427 6.001 -35.587 1.00 98.00 85 TYR A CA 1
ATOM 651 C C . TYR A 1 85 ? 35.781 5.922 -34.880 1.00 98.00 85 TYR A C 1
ATOM 653 O O . TYR A 1 85 ? 36.655 6.747 -35.150 1.00 98.00 85 TYR A O 1
ATOM 661 N N . MET A 1 86 ? 35.980 4.954 -33.983 1.00 97.88 86 MET A N 1
ATOM 662 C CA . MET A 1 86 ? 37.174 4.872 -33.144 1.00 97.88 86 MET A CA 1
ATOM 663 C C . MET A 1 86 ? 37.894 3.540 -33.333 1.00 97.88 86 MET A C 1
ATOM 665 O O . MET A 1 86 ? 37.330 2.460 -33.170 1.00 97.88 86 MET A O 1
ATOM 669 N N . ARG A 1 87 ? 39.192 3.609 -33.643 1.00 96.25 87 ARG A N 1
ATOM 670 C CA . ARG A 1 87 ? 40.032 2.414 -33.794 1.00 96.25 87 ARG A CA 1
ATOM 671 C C . ARG A 1 87 ? 40.263 1.726 -32.446 1.00 96.25 87 ARG A C 1
ATOM 673 O O . ARG A 1 87 ? 40.291 2.370 -31.396 1.00 96.25 87 ARG A O 1
ATOM 680 N N . CYS A 1 88 ? 40.498 0.414 -32.484 1.00 93.38 88 CYS A N 1
ATOM 681 C CA . CYS A 1 88 ? 41.018 -0.333 -31.337 1.00 93.38 88 CYS A CA 1
ATOM 682 C C . CYS A 1 88 ? 42.304 0.322 -30.803 1.00 93.38 88 CYS A C 1
ATOM 684 O O . CYS A 1 88 ? 43.191 0.655 -31.589 1.00 93.38 88 CYS A O 1
ATOM 686 N N . GLY A 1 89 ? 42.392 0.506 -29.483 1.00 89.88 89 GLY A N 1
ATOM 687 C CA . GLY A 1 89 ? 43.544 1.118 -28.809 1.00 89.88 89 GLY A CA 1
ATOM 688 C C . GLY A 1 89 ? 43.489 2.642 -28.657 1.00 89.88 89 GLY A C 1
ATOM 689 O O . GLY A 1 89 ? 44.399 3.219 -28.069 1.00 89.88 89 GLY A O 1
ATOM 690 N N . HIS A 1 90 ? 42.443 3.317 -29.151 1.00 96.81 90 HIS A N 1
ATOM 691 C CA . HIS A 1 90 ? 42.249 4.736 -28.850 1.00 96.81 90 HIS A CA 1
ATOM 692 C C . HIS A 1 90 ? 41.822 4.910 -27.378 1.00 96.81 90 HIS A C 1
ATOM 694 O O . HIS A 1 90 ? 40.809 4.325 -26.992 1.00 96.81 90 HIS A O 1
ATOM 700 N N . PRO A 1 91 ? 42.493 5.750 -26.565 1.00 92.31 91 PRO A N 1
ATOM 701 C CA . PRO A 1 91 ? 42.198 5.865 -25.130 1.00 92.31 91 PRO A CA 1
ATOM 702 C C . PRO A 1 91 ? 40.760 6.327 -24.851 1.00 92.31 91 PRO A C 1
ATOM 704 O O . PRO A 1 91 ? 40.100 5.835 -23.945 1.00 92.31 91 PRO A O 1
ATOM 707 N N . GLY A 1 92 ? 40.219 7.216 -25.691 1.00 96.44 92 GLY A N 1
ATOM 708 C CA . GLY A 1 92 ? 38.820 7.645 -25.581 1.00 96.44 92 GLY A CA 1
ATOM 709 C C . GLY A 1 92 ? 37.784 6.560 -25.908 1.00 96.44 92 GLY A C 1
ATOM 710 O O . GLY A 1 92 ? 36.642 6.691 -25.491 1.00 96.44 92 GLY A O 1
ATOM 711 N N . ARG A 1 93 ? 38.152 5.496 -26.641 1.00 97.19 93 ARG A N 1
ATOM 712 C CA . ARG A 1 93 ? 37.206 4.428 -26.997 1.00 97.19 93 ARG A CA 1
ATOM 713 C C . ARG A 1 93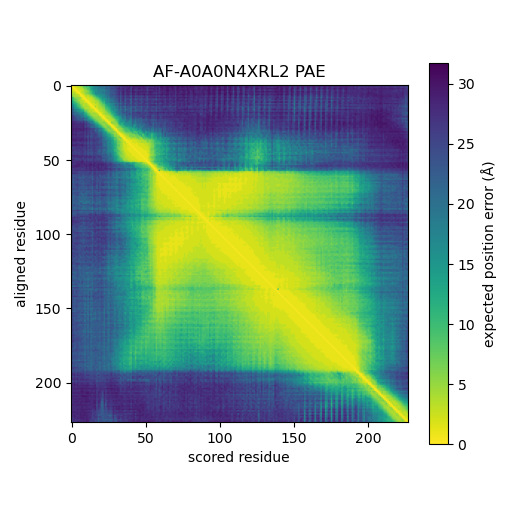 ? 36.837 3.618 -25.761 1.00 97.19 93 ARG A C 1
ATOM 715 O O . ARG A 1 93 ? 35.660 3.465 -25.467 1.00 97.19 93 ARG A O 1
ATOM 722 N N . GLU A 1 94 ? 37.848 3.142 -25.040 1.00 95.44 94 GLU A N 1
ATOM 723 C CA . GLU A 1 94 ? 37.661 2.326 -23.839 1.00 95.44 94 GLU A CA 1
ATOM 724 C C . GLU A 1 94 ? 36.858 3.076 -22.773 1.00 95.44 94 GLU A C 1
ATOM 726 O O . GLU A 1 94 ? 35.940 2.503 -22.197 1.00 95.44 94 GLU A O 1
ATOM 731 N N . GLY A 1 95 ? 37.124 4.375 -22.589 1.00 96.69 95 GLY A N 1
ATOM 732 C CA . GLY A 1 95 ? 36.352 5.215 -21.674 1.00 96.69 95 GLY A CA 1
ATOM 733 C C . GLY A 1 95 ? 34.868 5.314 -22.044 1.00 96.69 95 GLY A C 1
ATOM 734 O O . GLY A 1 95 ? 34.016 5.157 -21.177 1.00 96.69 95 GLY A O 1
ATOM 735 N N . ILE A 1 96 ? 34.537 5.526 -23.324 1.00 96.81 96 ILE A N 1
ATOM 736 C CA . ILE A 1 96 ? 33.133 5.609 -23.765 1.00 96.81 96 ILE A CA 1
ATOM 737 C C . ILE A 1 96 ? 32.432 4.256 -23.620 1.00 96.81 96 ILE A C 1
ATOM 739 O O . ILE A 1 96 ? 31.306 4.200 -23.131 1.00 96.81 96 ILE A O 1
ATOM 743 N N . GLU A 1 97 ? 33.085 3.164 -24.022 1.00 96.69 97 GLU A N 1
ATOM 744 C CA . GLU A 1 97 ? 32.522 1.821 -23.864 1.00 96.69 97 GLU A CA 1
ATOM 745 C C . GLU A 1 97 ? 32.327 1.470 -22.382 1.00 96.69 97 GLU A C 1
ATOM 747 O O . GLU A 1 97 ? 31.314 0.882 -22.015 1.00 96.69 97 GLU A O 1
ATOM 752 N N . GLN A 1 98 ? 33.259 1.861 -21.511 1.00 96.75 98 GLN A N 1
ATOM 753 C CA . GLN A 1 98 ? 33.132 1.637 -20.075 1.00 96.75 98 GLN A CA 1
ATOM 754 C C . GLN A 1 98 ? 31.936 2.390 -19.489 1.00 96.75 98 GLN A C 1
ATOM 756 O O . GLN A 1 98 ? 31.099 1.772 -18.839 1.00 96.75 98 GL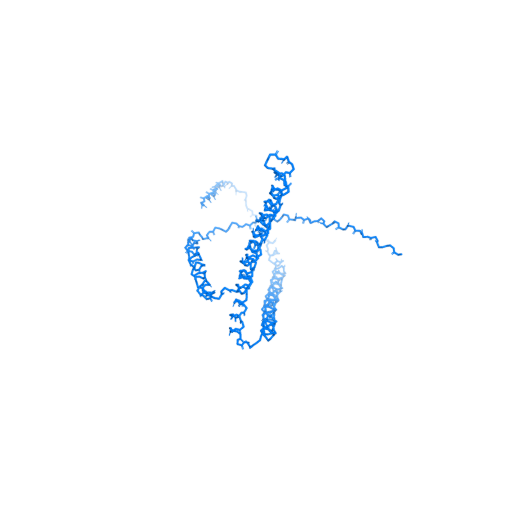N A O 1
ATOM 761 N N . VAL A 1 99 ? 31.794 3.681 -19.799 1.00 97.62 99 VAL A N 1
ATOM 762 C CA . VAL A 1 99 ? 30.632 4.476 -19.370 1.00 97.62 99 VAL A CA 1
ATOM 763 C C . VAL A 1 99 ? 29.326 3.889 -19.920 1.00 97.62 99 VAL A C 1
ATOM 765 O O . VAL A 1 99 ? 28.322 3.852 -19.215 1.00 97.62 99 VAL A O 1
ATOM 768 N N . GLY A 1 100 ? 29.321 3.392 -21.162 1.00 97.12 100 GLY A N 1
ATOM 769 C CA . GLY A 1 100 ? 28.156 2.731 -21.757 1.00 97.12 100 GLY A CA 1
ATOM 770 C C . GLY A 1 100 ? 27.744 1.448 -21.026 1.00 97.12 100 GLY A C 1
ATOM 771 O O . GLY A 1 100 ? 26.547 1.224 -20.822 1.00 97.12 100 GLY A O 1
ATOM 772 N N . ARG A 1 101 ? 28.719 0.633 -20.598 1.00 98.00 101 ARG A N 1
ATOM 773 C CA . ARG A 1 101 ? 28.479 -0.561 -19.768 1.00 98.00 101 ARG A CA 1
ATOM 774 C C . ARG A 1 101 ? 27.938 -0.184 -18.396 1.00 98.00 101 ARG A C 1
ATOM 776 O O . ARG A 1 101 ? 26.881 -0.677 -18.025 1.00 98.00 101 ARG A O 1
ATOM 783 N N . GLU A 1 102 ? 28.592 0.743 -17.699 1.00 98.25 102 GLU A N 1
ATOM 784 C CA . GLU A 1 102 ? 28.170 1.206 -16.368 1.00 98.25 102 GLU A CA 1
ATOM 785 C C . GLU A 1 102 ? 26.751 1.791 -16.392 1.00 98.25 102 GLU A C 1
ATOM 787 O O . GLU A 1 102 ? 25.919 1.459 -15.550 1.00 98.25 102 GLU A O 1
ATOM 792 N N . ALA A 1 103 ? 26.427 2.605 -17.401 1.00 98.19 103 ALA A N 1
ATOM 793 C CA . ALA A 1 103 ? 25.082 3.149 -17.572 1.00 98.19 103 ALA A CA 1
ATOM 794 C C . ALA A 1 103 ? 24.039 2.053 -17.853 1.00 98.19 103 ALA A C 1
ATOM 796 O O . ALA A 1 103 ? 22.907 2.131 -17.373 1.00 98.19 103 ALA A O 1
ATOM 797 N N . THR A 1 104 ? 24.409 1.027 -18.624 1.00 98.25 104 THR A N 1
ATOM 798 C CA . THR A 1 104 ? 23.538 -0.121 -18.907 1.00 98.25 104 THR A CA 1
ATOM 799 C C . THR A 1 104 ? 23.300 -0.960 -17.657 1.00 98.25 104 THR A C 1
ATOM 801 O O . THR A 1 104 ? 22.158 -1.323 -17.383 1.00 98.25 104 THR A O 1
ATOM 804 N N . GLU A 1 105 ? 24.349 -1.244 -16.888 1.00 98.31 105 GLU A N 1
ATOM 805 C CA . GLU A 1 105 ? 24.269 -1.967 -15.618 1.00 98.31 105 GLU A CA 1
ATOM 806 C C . GLU A 1 105 ? 23.360 -1.230 -14.630 1.00 98.31 105 GLU A C 1
ATOM 808 O O . GLU A 1 105 ? 22.373 -1.813 -14.179 1.00 98.31 105 GLU A O 1
ATOM 813 N N . ALA A 1 106 ? 23.586 0.070 -14.417 1.00 98.31 106 ALA A N 1
ATOM 814 C CA . ALA A 1 106 ? 22.742 0.898 -13.556 1.00 98.31 106 ALA A CA 1
ATOM 815 C C . ALA A 1 106 ? 21.266 0.894 -14.003 1.00 98.31 106 ALA A C 1
ATOM 817 O O . ALA A 1 106 ? 20.356 0.732 -13.192 1.00 98.31 106 ALA A O 1
ATOM 818 N N . ALA A 1 107 ? 20.996 1.002 -15.309 1.00 98.31 107 ALA A N 1
ATOM 819 C CA . ALA A 1 107 ? 19.628 0.952 -15.826 1.00 98.31 107 ALA A CA 1
ATOM 820 C C . ALA A 1 107 ? 18.958 -0.424 -15.627 1.00 98.31 107 ALA A C 1
ATOM 822 O O . ALA A 1 107 ? 17.747 -0.502 -15.405 1.00 98.31 107 ALA A O 1
ATOM 823 N N . ILE A 1 108 ? 19.721 -1.520 -15.710 1.00 98.06 108 ILE A N 1
ATOM 824 C CA . ILE A 1 108 ? 19.221 -2.875 -15.440 1.00 98.06 108 ILE A CA 1
ATOM 825 C C . ILE A 1 108 ? 18.942 -3.078 -13.945 1.00 98.06 108 ILE A C 1
ATOM 827 O O . ILE A 1 108 ? 17.959 -3.745 -13.612 1.00 98.06 108 ILE A O 1
ATOM 831 N N . GLU A 1 109 ? 19.751 -2.502 -13.056 1.00 97.31 109 GLU A N 1
ATOM 832 C CA . GLU A 1 109 ? 19.516 -2.523 -11.607 1.00 97.31 109 GLU A CA 1
ATOM 833 C C . GLU A 1 109 ? 18.218 -1.793 -11.236 1.00 97.31 109 GLU A C 1
ATOM 835 O O . GLU A 1 109 ? 17.350 -2.374 -10.581 1.00 97.31 109 GLU A O 1
ATOM 840 N N . GLU A 1 110 ? 18.010 -0.579 -11.749 1.00 98.31 110 GLU A N 1
ATOM 841 C CA . GLU A 1 110 ? 16.759 0.171 -11.556 1.00 98.31 110 GLU A CA 1
ATOM 842 C C . GLU A 1 110 ? 15.541 -0.588 -12.107 1.00 98.31 110 GLU A C 1
ATOM 844 O O . GLU A 1 110 ? 14.483 -0.674 -11.475 1.00 98.31 110 GLU A O 1
ATOM 849 N N . LEU A 1 111 ? 15.688 -1.230 -13.271 1.00 97.31 111 LEU A N 1
ATOM 850 C CA . LEU A 1 111 ? 14.642 -2.080 -13.834 1.00 97.31 111 LEU A CA 1
ATOM 851 C C . LEU A 1 111 ? 14.337 -3.298 -12.945 1.00 97.31 111 LEU A C 1
ATOM 853 O O . LEU A 1 111 ? 13.184 -3.737 -12.8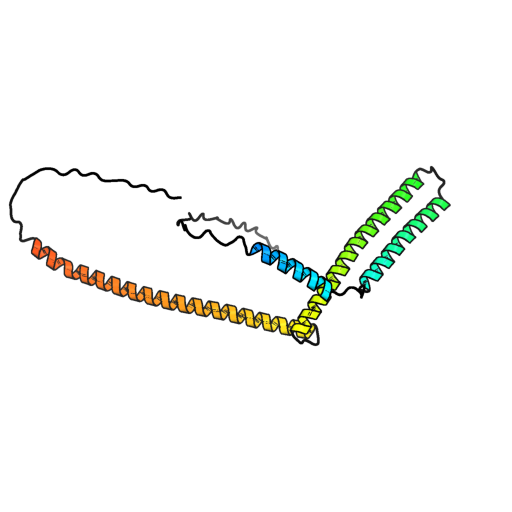76 1.00 97.31 111 LEU A O 1
ATOM 857 N N . ALA A 1 112 ? 15.340 -3.862 -12.268 1.00 94.12 112 ALA A N 1
ATOM 858 C CA . ALA A 1 112 ? 15.139 -4.957 -11.326 1.00 94.12 112 ALA A CA 1
ATOM 859 C C . ALA A 1 112 ? 14.325 -4.500 -10.104 1.00 94.12 112 ALA A C 1
ATOM 861 O O . ALA A 1 112 ? 13.394 -5.207 -9.705 1.00 94.12 112 ALA A O 1
ATOM 862 N N . LEU A 1 113 ? 14.604 -3.304 -9.573 1.00 94.62 113 LEU A N 1
ATOM 863 C CA . LEU A 1 113 ? 13.812 -2.689 -8.502 1.00 94.62 113 LEU A CA 1
ATOM 864 C C . LEU A 1 113 ? 12.360 -2.463 -8.941 1.00 94.62 113 LEU A C 1
ATOM 866 O O . LEU A 1 113 ? 11.428 -2.885 -8.249 1.00 94.62 113 LEU A O 1
ATOM 870 N N . LEU A 1 114 ? 12.150 -1.888 -10.129 1.00 96.25 114 LEU A N 1
ATOM 871 C CA . LEU A 1 114 ? 10.810 -1.691 -10.686 1.00 96.25 114 LEU A CA 1
ATOM 872 C C . LEU A 1 114 ? 10.060 -3.020 -10.840 1.00 96.25 114 LEU A C 1
ATOM 874 O O . LEU A 1 114 ? 8.890 -3.125 -10.476 1.00 96.25 114 LEU A O 1
ATOM 878 N N . ARG A 1 115 ? 10.739 -4.067 -11.321 1.00 92.62 115 ARG A N 1
ATOM 879 C CA . ARG A 1 115 ? 10.149 -5.403 -11.461 1.00 92.62 115 ARG A CA 1
ATOM 880 C C . ARG A 1 115 ? 9.681 -5.963 -10.118 1.00 92.62 115 ARG A C 1
ATOM 882 O O . ARG A 1 115 ? 8.636 -6.611 -10.078 1.00 92.62 115 ARG A O 1
ATOM 889 N N . MET A 1 116 ? 10.428 -5.736 -9.037 1.00 91.06 116 MET A N 1
ATOM 890 C CA . MET A 1 116 ? 10.005 -6.126 -7.688 1.00 91.06 116 MET A CA 1
ATOM 891 C C . MET A 1 116 ? 8.745 -5.368 -7.263 1.00 91.06 116 MET A C 1
ATOM 893 O O . MET A 1 116 ? 7.777 -6.003 -6.849 1.00 91.06 116 MET A O 1
ATOM 897 N N . LYS A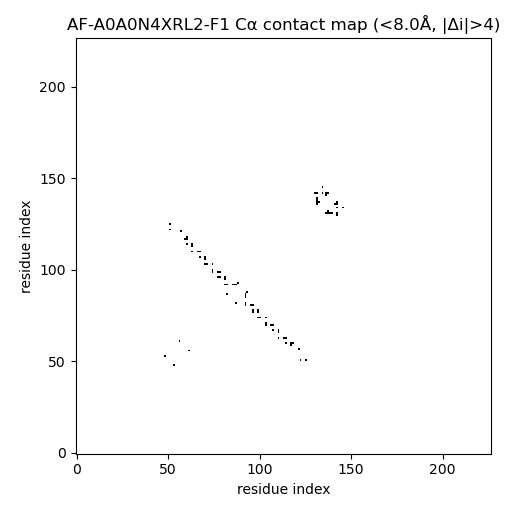 1 117 ? 8.686 -4.051 -7.495 1.00 92.12 117 LYS A N 1
ATOM 898 C CA . LYS A 1 117 ? 7.477 -3.252 -7.236 1.00 92.12 117 LYS A CA 1
ATOM 899 C C . LYS A 1 117 ? 6.264 -3.719 -8.035 1.00 92.12 117 LYS A C 1
ATOM 901 O O . LYS A 1 117 ? 5.179 -3.829 -7.474 1.00 92.12 117 LYS A O 1
ATOM 906 N N . CYS A 1 118 ? 6.431 -4.095 -9.303 1.00 90.06 118 CYS A N 1
ATOM 907 C CA . CYS A 1 118 ? 5.337 -4.669 -10.091 1.00 90.06 118 CYS A CA 1
ATOM 908 C C . CYS A 1 118 ? 4.796 -5.981 -9.490 1.00 90.06 118 CYS A C 1
ATOM 910 O O . CYS A 1 118 ? 3.586 -6.216 -9.531 1.00 90.06 118 CYS A O 1
ATOM 912 N N . LYS A 1 119 ? 5.663 -6.829 -8.914 1.00 87.12 119 LYS A N 1
ATOM 913 C CA . LYS A 1 119 ? 5.231 -8.049 -8.209 1.00 87.12 119 LYS A CA 1
ATOM 914 C C . LYS A 1 119 ? 4.467 -7.713 -6.929 1.00 87.12 119 LYS A C 1
ATOM 916 O O . LYS A 1 119 ? 3.380 -8.246 -6.735 1.00 87.12 119 LYS A O 1
ATOM 921 N N . GLU A 1 120 ? 4.995 -6.802 -6.108 1.00 88.00 120 GLU A N 1
ATOM 922 C CA . GLU A 1 120 ? 4.328 -6.322 -4.887 1.00 88.00 120 GLU A CA 1
ATOM 923 C C . GLU A 1 120 ? 2.933 -5.759 -5.200 1.00 88.00 120 GLU A C 1
ATOM 925 O O . GLU A 1 120 ? 1.953 -6.129 -4.561 1.00 88.00 120 GLU A O 1
ATOM 930 N N . SER A 1 121 ? 2.803 -4.925 -6.238 1.00 87.62 121 SER A N 1
ATOM 931 C CA . SER A 1 121 ? 1.502 -4.383 -6.655 1.00 87.62 121 SER A CA 1
ATOM 932 C C . SER A 1 121 ? 0.529 -5.463 -7.132 1.00 87.62 121 SER A C 1
ATOM 934 O O . SER A 1 121 ? -0.668 -5.346 -6.889 1.00 87.62 121 SER A O 1
ATOM 936 N N . THR A 1 122 ? 1.024 -6.520 -7.783 1.00 86.69 122 THR A N 1
ATOM 937 C CA . THR A 1 122 ? 0.184 -7.657 -8.201 1.00 86.69 122 THR A CA 1
ATOM 938 C C . THR A 1 122 ? -0.372 -8.392 -6.984 1.00 86.69 122 THR A C 1
ATOM 940 O O . THR A 1 122 ? -1.562 -8.687 -6.932 1.00 86.69 122 THR A O 1
ATOM 943 N N . VAL A 1 123 ? 0.478 -8.637 -5.985 1.00 86.38 123 VAL A N 1
ATOM 944 C CA . VAL A 1 123 ? 0.102 -9.226 -4.693 1.00 86.38 123 VAL A CA 1
ATOM 945 C C . VAL A 1 123 ? -0.963 -8.381 -3.994 1.00 86.38 123 VAL A C 1
ATOM 947 O O . VAL A 1 123 ? -2.011 -8.903 -3.623 1.00 86.38 123 VAL A O 1
ATOM 950 N N . ILE A 1 124 ? -0.740 -7.070 -3.879 1.00 88.50 124 ILE A N 1
ATOM 951 C CA . ILE A 1 124 ? -1.704 -6.146 -3.266 1.00 88.50 124 ILE A CA 1
ATOM 952 C C . ILE A 1 124 ? -3.034 -6.163 -4.026 1.00 88.50 124 ILE A C 1
ATOM 954 O O . ILE A 1 124 ? -4.086 -6.222 -3.400 1.00 88.50 124 ILE A O 1
ATOM 958 N N . GLY A 1 125 ? -3.007 -6.152 -5.362 1.00 88.12 125 GLY A N 1
ATOM 959 C CA . GLY A 1 125 ? -4.221 -6.214 -6.177 1.00 88.12 125 GLY A CA 1
ATOM 960 C C . GLY A 1 125 ? -5.060 -7.464 -5.900 1.00 88.12 125 GLY A C 1
ATOM 961 O O . G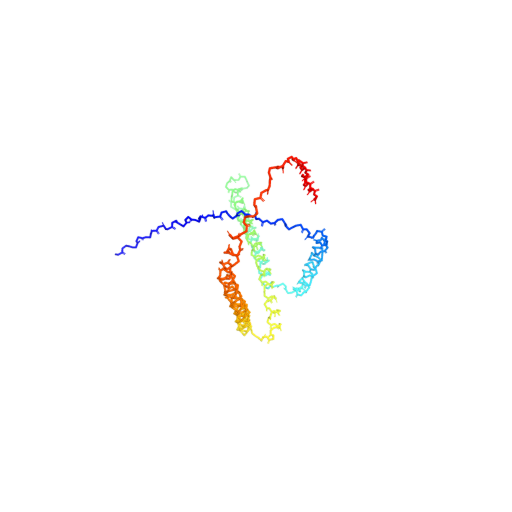LY A 1 125 ? -6.277 -7.363 -5.777 1.00 88.12 125 GLY A O 1
ATOM 962 N N . LYS A 1 126 ? -4.416 -8.626 -5.729 1.00 88.31 126 LYS A N 1
ATOM 963 C CA . LYS A 1 126 ? -5.104 -9.880 -5.385 1.00 88.31 126 LYS A CA 1
ATOM 964 C C . LYS A 1 126 ? -5.660 -9.869 -3.966 1.00 88.31 126 LYS A C 1
ATOM 966 O O . LYS A 1 126 ? -6.797 -10.275 -3.775 1.00 88.31 126 LYS A O 1
ATOM 971 N N . TRP A 1 127 ? -4.910 -9.352 -2.994 1.00 90.44 127 TRP A N 1
ATOM 972 C CA . TRP A 1 127 ? -5.427 -9.166 -1.634 1.00 90.44 127 TRP A CA 1
ATOM 973 C C . TRP A 1 127 ? -6.650 -8.256 -1.602 1.00 90.44 127 TRP A C 1
ATOM 975 O O . TRP A 1 127 ? -7.632 -8.586 -0.949 1.00 90.44 127 TRP A O 1
ATOM 985 N N . VAL A 1 128 ? -6.611 -7.136 -2.330 1.00 91.44 128 VAL A N 1
ATOM 986 C CA . VAL A 1 128 ? -7.769 -6.244 -2.455 1.00 91.44 128 VAL A CA 1
ATOM 987 C C . VAL A 1 128 ? -8.959 -7.008 -3.028 1.00 91.44 128 VAL A C 1
ATOM 989 O O . VAL A 1 128 ? -10.042 -6.910 -2.471 1.00 91.44 128 VAL A O 1
ATOM 992 N N . GLN A 1 129 ? -8.759 -7.808 -4.076 1.00 92.50 129 GLN A N 1
ATOM 993 C CA . GLN A 1 129 ? -9.827 -8.621 -4.658 1.00 92.50 129 GLN A CA 1
ATOM 994 C C . GLN A 1 129 ? -10.426 -9.611 -3.644 1.00 92.50 129 GLN A C 1
ATOM 996 O O . GLN A 1 129 ? -11.641 -9.653 -3.496 1.00 92.50 129 GLN A O 1
ATOM 1001 N N . VAL A 1 130 ? -9.590 -10.335 -2.891 1.00 93.38 130 VAL A N 1
ATOM 1002 C CA . VAL A 1 130 ? -10.042 -11.265 -1.837 1.00 93.38 130 VAL A CA 1
ATOM 1003 C C . VAL A 1 130 ? -10.844 -10.542 -0.753 1.00 93.38 130 VAL A C 1
ATOM 1005 O O . VAL A 1 130 ? -11.864 -11.055 -0.295 1.00 93.38 130 VAL A O 1
ATOM 1008 N N . VAL A 1 131 ? -10.405 -9.350 -0.340 1.00 93.50 131 VAL A N 1
ATOM 1009 C CA . VAL A 1 131 ? -11.127 -8.539 0.651 1.00 93.50 131 VAL A CA 1
ATOM 1010 C C . VAL A 1 131 ? -12.485 -8.098 0.108 1.00 93.50 131 VAL A C 1
ATOM 1012 O O . VAL A 1 131 ? -13.474 -8.234 0.818 1.00 93.50 131 VAL A O 1
ATOM 1015 N N . LEU A 1 132 ? -12.555 -7.624 -1.140 1.00 96.00 132 LEU A N 1
ATOM 1016 C CA . LEU A 1 132 ? -13.823 -7.230 -1.764 1.00 96.00 132 LEU A CA 1
ATOM 1017 C C . LEU A 1 132 ? -14.784 -8.416 -1.888 1.00 96.00 132 LEU A C 1
ATOM 1019 O O . LEU A 1 132 ? -15.945 -8.289 -1.524 1.00 96.00 132 LEU A O 1
ATOM 1023 N N . GLU A 1 133 ? -14.294 -9.580 -2.317 1.00 95.88 133 GLU A N 1
ATOM 1024 C CA . GLU A 1 133 ? -15.096 -10.808 -2.395 1.00 95.88 133 GLU A CA 1
ATOM 1025 C C . GLU A 1 133 ? -15.607 -11.252 -1.020 1.00 95.88 133 GLU A C 1
ATOM 1027 O O . GLU A 1 133 ? -16.756 -11.661 -0.895 1.00 95.88 133 GLU A O 1
ATOM 1032 N N . SER A 1 134 ? -14.782 -11.130 0.024 1.00 96.62 134 SER A N 1
ATOM 1033 C CA . SER A 1 134 ? -15.166 -11.485 1.400 1.00 96.62 134 SER A CA 1
ATOM 1034 C C . SER A 1 134 ? -16.217 -10.546 1.990 1.00 96.62 134 SER A C 1
ATOM 1036 O O . SER A 1 134 ? -16.952 -10.938 2.893 1.00 96.62 134 SER A O 1
ATOM 103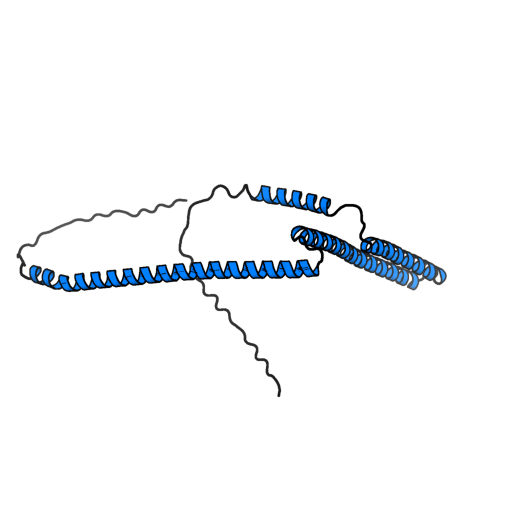8 N N . LEU A 1 135 ? -16.261 -9.305 1.507 1.00 97.19 135 LEU A N 1
ATOM 1039 C CA . LEU A 1 135 ? -17.250 -8.301 1.890 1.00 97.19 135 LEU A CA 1
ATOM 1040 C C . LEU A 1 135 ? -18.472 -8.291 0.960 1.00 97.19 135 LEU A C 1
ATOM 1042 O O . LEU A 1 135 ? -19.402 -7.531 1.209 1.00 97.19 135 LEU A O 1
ATOM 1046 N N . GLU A 1 136 ? -18.474 -9.140 -0.075 1.00 97.69 136 GLU A N 1
ATOM 1047 C CA . GLU A 1 136 ? -19.490 -9.187 -1.132 1.00 97.69 136 GLU A CA 1
ATOM 1048 C C . GLU A 1 136 ? -19.653 -7.846 -1.878 1.00 97.69 136 GLU A C 1
ATOM 1050 O O . GLU A 1 136 ? -20.738 -7.519 -2.350 1.00 97.69 136 GLU A O 1
ATOM 1055 N N . CYS A 1 137 ? -18.574 -7.065 -2.009 1.00 97.69 137 CYS A N 1
ATOM 1056 C CA . CYS A 1 137 ? -18.602 -5.785 -2.718 1.00 97.69 137 CYS A CA 1
ATOM 1057 C C . CYS A 1 137 ? -18.370 -5.966 -4.219 1.00 97.69 137 CYS A C 1
ATOM 1059 O O . CYS A 1 137 ? -17.374 -6.563 -4.640 1.00 97.69 137 CYS A O 1
ATOM 1061 N N . ASP A 1 138 ? -19.196 -5.317 -5.036 1.00 95.88 138 ASP A N 1
ATOM 1062 C CA . ASP A 1 138 ? -19.052 -5.323 -6.496 1.00 95.88 138 ASP A CA 1
ATOM 1063 C C . ASP A 1 138 ? -18.014 -4.298 -6.979 1.00 95.88 138 ASP A C 1
ATOM 1065 O O . ASP A 1 138 ? -17.551 -4.328 -8.126 1.00 95.88 138 ASP A O 1
ATOM 1069 N N . SER A 1 139 ? -17.638 -3.351 -6.114 1.00 96.38 139 SER A N 1
ATOM 1070 C CA . SER A 1 139 ? -16.678 -2.305 -6.447 1.00 96.38 139 SER A CA 1
ATOM 1071 C C . SER A 1 139 ? -15.720 -1.975 -5.308 1.00 96.38 139 SER A C 1
ATOM 1073 O O . SER A 1 139 ? -16.012 -2.124 -4.124 1.00 96.38 139 SER A O 1
ATOM 1075 N N . ARG A 1 140 ? -14.556 -1.428 -5.674 1.00 93.94 140 ARG A N 1
ATOM 1076 C CA . ARG A 1 140 ? -13.570 -0.958 -4.695 1.00 93.94 140 ARG A CA 1
ATOM 1077 C C . ARG A 1 140 ? -14.084 0.207 -3.843 1.00 93.94 140 ARG A C 1
ATOM 1079 O O . ARG A 1 140 ? -13.668 0.323 -2.700 1.00 93.94 140 ARG A O 1
ATOM 1086 N N . ALA A 1 141 ? -14.913 1.088 -4.404 1.00 97.06 141 ALA A N 1
ATOM 1087 C CA . ALA A 1 141 ? -15.457 2.226 -3.664 1.00 97.06 141 ALA A CA 1
ATOM 1088 C C . ALA A 1 141 ? -16.400 1.743 -2.556 1.00 97.06 141 ALA A C 1
ATOM 1090 O O . ALA A 1 141 ? -16.189 2.084 -1.399 1.00 97.06 141 ALA A O 1
ATOM 1091 N N . GLU A 1 142 ? -17.330 0.858 -2.911 1.00 97.75 142 GLU A N 1
ATOM 1092 C CA . GLU A 1 142 ? -18.230 0.185 -1.971 1.00 97.75 142 GLU A CA 1
ATOM 1093 C C . GLU A 1 142 ? -17.458 -0.560 -0.880 1.00 97.75 142 GLU A C 1
ATOM 1095 O O . GLU A 1 142 ? -17.718 -0.357 0.300 1.00 97.75 142 GLU A O 1
ATOM 1100 N N . GLY A 1 143 ? -16.425 -1.331 -1.239 1.00 96.81 143 GLY A N 1
ATOM 1101 C CA . GLY A 1 143 ? -15.620 -2.017 -0.228 1.00 96.81 143 GLY A CA 1
ATOM 1102 C C . GLY A 1 143 ? -14.854 -1.086 0.706 1.00 96.81 143 GLY A C 1
ATOM 1103 O O . GLY A 1 143 ? -14.659 -1.418 1.871 1.00 96.81 143 GLY A O 1
ATOM 1104 N N . VAL A 1 144 ? -14.436 0.094 0.240 1.00 97.31 144 VAL A N 1
ATOM 1105 C CA . VAL A 1 144 ? -13.834 1.109 1.119 1.00 97.31 144 VAL A CA 1
ATOM 1106 C C . VAL A 1 144 ? -14.880 1.717 2.054 1.00 97.31 144 VAL A C 1
ATOM 1108 O O . VAL A 1 144 ? -14.578 1.911 3.228 1.00 97.31 144 VAL A O 1
ATOM 1111 N N . GLU A 1 145 ? -16.089 1.990 1.563 1.00 98.00 145 GLU A N 1
ATOM 1112 C CA . GLU A 1 145 ? -17.204 2.484 2.381 1.00 98.00 145 GLU A CA 1
ATOM 1113 C C . GLU A 1 145 ? -17.597 1.458 3.457 1.00 98.00 145 GLU A C 1
ATOM 1115 O O . GLU A 1 145 ? -17.656 1.802 4.636 1.00 98.00 145 GLU A O 1
ATOM 1120 N N . GLN A 1 146 ? -17.742 0.183 3.089 1.00 97.94 146 GLN A N 1
ATOM 1121 C CA . GLN A 1 146 ? -18.078 -0.895 4.022 1.00 97.94 146 GLN A CA 1
ATOM 1122 C C . GLN A 1 146 ? -16.964 -1.154 5.047 1.00 97.94 146 GLN A C 1
ATOM 1124 O O . GLN A 1 146 ? -17.239 -1.380 6.224 1.00 97.94 146 GLN A O 1
ATOM 1129 N N . LEU A 1 147 ? -15.689 -1.081 4.645 1.00 97.44 147 LEU A N 1
ATOM 1130 C CA . LEU A 1 147 ? -14.569 -1.149 5.590 1.00 97.44 147 LEU A CA 1
ATOM 1131 C C . LEU A 1 147 ? -14.569 0.028 6.572 1.00 97.44 147 LEU A C 1
ATOM 1133 O O . LEU A 1 147 ? -14.237 -0.173 7.739 1.00 97.44 147 LEU A O 1
ATOM 1137 N N . ALA A 1 148 ? -14.920 1.235 6.123 1.00 97.62 148 ALA A N 1
ATOM 1138 C CA . ALA A 1 148 ? -15.029 2.395 7.003 1.00 97.62 148 ALA A CA 1
ATOM 1139 C C . ALA A 1 148 ? -16.148 2.202 8.039 1.00 97.62 148 ALA A C 1
ATOM 1141 O O . ALA A 1 148 ? -15.899 2.393 9.226 1.00 97.62 148 ALA A O 1
ATOM 1142 N N . GLU A 1 149 ? -17.321 1.719 7.621 1.00 98.00 149 GLU A N 1
ATOM 1143 C CA . GLU A 1 149 ? -18.431 1.398 8.531 1.00 98.00 149 GLU A CA 1
ATOM 1144 C C . GLU A 1 149 ? -18.033 0.330 9.566 1.00 98.00 149 GLU A C 1
ATOM 1146 O O . GLU A 1 149 ? -18.266 0.493 10.763 1.00 98.00 149 GLU A O 1
ATOM 1151 N N . LEU A 1 150 ? -17.352 -0.742 9.141 1.00 97.81 150 LEU A N 1
ATOM 1152 C CA . LEU A 1 150 ? -16.857 -1.776 10.058 1.00 97.81 150 LEU A CA 1
ATOM 1153 C C . LEU A 1 150 ? -15.844 -1.229 11.078 1.00 97.81 150 LEU A C 1
ATOM 1155 O O . LEU A 1 150 ? -15.821 -1.678 12.228 1.00 97.81 150 LEU A O 1
ATOM 1159 N N . LEU A 1 151 ? -14.999 -0.275 10.675 1.00 97.38 151 LEU A N 1
ATOM 1160 C CA . LEU A 1 151 ? -14.063 0.388 11.584 1.00 97.38 151 LEU A CA 1
ATOM 1161 C C . LEU A 1 151 ? -14.792 1.273 12.598 1.00 97.38 151 LEU A C 1
ATOM 1163 O O . LEU A 1 151 ? -14.460 1.207 13.781 1.00 97.38 151 LEU A O 1
ATOM 1167 N N . GLU A 1 152 ? -15.804 2.026 12.168 1.00 98.25 152 GLU A N 1
ATOM 1168 C CA . GLU A 1 152 ? -16.639 2.841 13.058 1.00 98.25 152 GLU A CA 1
ATOM 1169 C C . GLU A 1 152 ? -17.348 1.971 14.106 1.00 98.25 152 GLU A C 1
ATOM 1171 O O . GLU A 1 152 ? -17.241 2.239 15.303 1.00 98.25 152 GLU A O 1
ATOM 1176 N N . ILE A 1 153 ? -17.974 0.862 13.690 1.00 98.12 153 ILE A N 1
ATOM 1177 C CA . ILE A 1 153 ? -18.628 -0.087 14.610 1.00 98.12 153 ILE A CA 1
ATOM 1178 C C . ILE A 1 153 ? -17.630 -0.617 15.648 1.00 98.12 153 ILE A C 1
ATOM 1180 O O . ILE A 1 153 ? -17.918 -0.643 16.846 1.00 98.12 153 ILE A O 1
ATOM 1184 N N . ARG A 1 154 ? -16.425 -1.007 15.214 1.00 97.62 154 ARG A N 1
ATOM 1185 C CA . ARG A 1 154 ? -15.378 -1.508 16.116 1.00 97.62 154 ARG A CA 1
ATOM 1186 C C . ARG A 1 154 ? -14.938 -0.451 17.135 1.00 97.62 154 ARG A C 1
ATOM 1188 O O . ARG A 1 154 ? -14.673 -0.784 18.296 1.00 97.62 154 ARG A O 1
ATOM 1195 N N . GLU A 1 155 ? -14.813 0.804 16.716 1.00 97.69 155 GLU A N 1
ATOM 1196 C CA . GLU A 1 155 ? -14.476 1.915 17.609 1.00 97.69 155 GLU A CA 1
ATOM 1197 C C . GLU A 1 155 ? -15.588 2.156 18.636 1.00 97.69 155 GLU A C 1
ATOM 1199 O O . GLU A 1 155 ? -15.303 2.272 19.832 1.00 97.69 155 GLU A O 1
ATOM 1204 N N . GLU A 1 156 ? -16.852 2.138 18.209 1.00 98.25 156 GLU A N 1
ATOM 1205 C CA . GLU A 1 156 ? -18.006 2.258 19.103 1.00 98.25 156 GLU A CA 1
ATOM 1206 C C . GLU A 1 156 ? -18.074 1.127 20.137 1.00 98.25 156 GLU A C 1
ATOM 1208 O O . GLU A 1 156 ? -18.310 1.381 21.322 1.00 98.25 156 GLU A O 1
ATOM 1213 N N . GLU A 1 157 ? -17.838 -0.121 19.726 1.00 97.75 157 GLU A N 1
ATOM 1214 C CA . GLU A 1 157 ? -17.793 -1.274 20.632 1.00 97.75 157 GLU A CA 1
ATOM 1215 C C . GLU A 1 157 ? -16.656 -1.154 21.648 1.00 97.75 157 GLU A C 1
ATOM 1217 O O . GLU A 1 157 ? -16.851 -1.410 22.840 1.00 97.75 157 GLU A O 1
ATOM 1222 N N . THR A 1 158 ? -15.486 -0.694 21.200 1.00 97.62 158 THR A N 1
ATOM 1223 C CA . THR A 1 158 ? -14.332 -0.456 22.074 1.00 97.62 158 THR A CA 1
ATOM 1224 C C . THR A 1 158 ? -14.647 0.622 23.114 1.00 97.62 158 THR A C 1
ATOM 1226 O O . THR A 1 158 ? -14.373 0.441 24.302 1.00 97.62 158 THR A O 1
ATOM 1229 N N . LEU A 1 159 ? -15.273 1.726 22.699 1.00 98.38 159 LEU A N 1
ATOM 1230 C CA . LEU A 1 159 ? -15.703 2.791 23.606 1.00 98.38 159 LEU A CA 1
ATOM 1231 C C . LEU A 1 159 ? -16.779 2.308 24.584 1.00 98.38 159 LEU A C 1
ATOM 1233 O O . LEU A 1 159 ? -16.729 2.647 25.767 1.00 98.38 159 LEU A O 1
ATOM 1237 N N . ARG A 1 160 ? -17.735 1.495 24.123 1.00 98.12 160 ARG A N 1
ATOM 1238 C CA . ARG A 1 160 ? -18.774 0.910 24.981 1.00 98.12 160 ARG A CA 1
ATOM 1239 C C . ARG A 1 160 ? -18.160 0.031 26.070 1.00 98.12 160 ARG A C 1
ATOM 1241 O O . ARG A 1 160 ? -18.510 0.213 27.234 1.00 98.12 160 ARG A O 1
ATOM 1248 N N . ALA A 1 161 ? -17.220 -0.843 25.712 1.00 98.12 161 ALA A N 1
ATOM 1249 C CA . ALA A 1 161 ? -16.512 -1.693 26.668 1.00 98.12 161 ALA A CA 1
ATOM 1250 C C . ALA A 1 161 ? -15.748 -0.864 27.719 1.00 98.12 161 ALA A C 1
ATOM 1252 O O . ALA A 1 161 ? -15.849 -1.127 28.916 1.00 98.12 161 ALA A O 1
ATOM 1253 N N . GLN A 1 162 ? -15.054 0.200 27.297 1.00 97.88 162 GLN A N 1
ATOM 1254 C CA . GLN A 1 162 ? -14.356 1.107 28.220 1.00 97.88 162 GLN A CA 1
ATOM 1255 C C . GLN A 1 162 ? -15.315 1.849 29.163 1.00 97.88 162 GLN A C 1
ATOM 1257 O O . GLN A 1 162 ? -15.006 2.067 30.336 1.00 97.88 162 GLN A O 1
ATOM 1262 N N . LEU A 1 163 ? -16.484 2.266 28.671 1.00 98.38 163 LEU A N 1
ATOM 1263 C CA . LEU A 1 163 ? -17.494 2.932 29.494 1.00 98.38 163 LEU A CA 1
ATOM 1264 C C . LEU A 1 163 ? -18.105 1.988 30.532 1.00 98.38 163 LEU A C 1
ATOM 1266 O O . LEU A 1 163 ? -18.348 2.418 31.663 1.00 98.38 163 LEU A O 1
ATOM 1270 N N . GLU A 1 164 ? -18.333 0.729 30.162 1.00 98.44 164 GLU A N 1
ATOM 1271 C CA . GLU A 1 164 ? -18.801 -0.313 31.073 1.00 98.44 164 GLU A CA 1
ATOM 1272 C C . GLU A 1 164 ? -17.781 -0.546 32.192 1.00 98.44 164 GLU A C 1
ATOM 1274 O O . GLU A 1 164 ? -18.128 -0.394 33.365 1.00 98.44 164 GLU A O 1
ATOM 1279 N N . GLU A 1 165 ? -16.505 -0.734 31.854 1.00 98.31 165 GLU A N 1
ATOM 1280 C CA . GLU A 1 165 ? -15.419 -0.877 32.832 1.00 98.31 165 GLU A CA 1
ATOM 1281 C C . GLU A 1 165 ? -15.327 0.338 33.778 1.00 98.31 165 GLU A C 1
ATOM 1283 O O . GLU A 1 165 ? -15.248 0.202 35.004 1.00 98.31 165 GLU A O 1
ATOM 1288 N N . LEU A 1 166 ? -15.419 1.561 33.243 1.00 98.31 166 LEU A N 1
ATOM 1289 C CA . LEU A 1 166 ? -15.442 2.777 34.062 1.00 98.31 166 LEU A CA 1
ATOM 1290 C C . LEU A 1 166 ? -16.663 2.846 34.987 1.00 98.31 166 LEU A C 1
ATOM 1292 O O . LEU A 1 166 ? -16.574 3.417 36.081 1.00 98.31 166 LEU A O 1
ATOM 1296 N N . SER A 1 167 ? -17.808 2.313 34.561 1.00 98.50 167 SER A N 1
ATOM 1297 C CA . SER A 1 167 ? -19.015 2.261 35.384 1.00 98.50 167 SER A CA 1
ATOM 1298 C C . SER A 1 167 ? -18.846 1.292 36.558 1.00 98.50 167 SER A C 1
ATOM 1300 O O . SER A 1 167 ? -19.096 1.682 37.703 1.00 98.50 167 SER A O 1
ATOM 1302 N N . GLU A 1 168 ? -18.284 0.106 36.315 1.00 98.50 168 GLU A N 1
ATOM 1303 C CA . GLU A 1 168 ? -17.980 -0.887 37.347 1.00 98.50 168 GLU A CA 1
ATOM 1304 C C . GLU A 1 168 ? -16.970 -0.348 38.367 1.00 98.50 168 GLU A C 1
ATOM 1306 O O . GLU A 1 168 ? -17.175 -0.454 39.581 1.00 98.50 168 GLU A O 1
ATOM 1311 N N . LEU A 1 169 ? -15.914 0.326 37.898 1.00 98.38 169 LEU A N 1
ATOM 1312 C CA . LEU A 1 169 ? -14.923 0.961 38.769 1.00 98.38 169 LEU A CA 1
ATOM 1313 C C . LEU A 1 169 ? -15.542 2.046 39.662 1.00 98.38 169 LEU A C 1
ATOM 1315 O O . LEU A 1 169 ? -15.171 2.179 40.833 1.00 98.38 169 LEU A O 1
ATOM 1319 N N . ARG A 1 170 ? -16.508 2.821 39.152 1.00 98.50 170 ARG A N 1
ATOM 1320 C CA . ARG A 1 170 ? -17.232 3.828 39.951 1.00 98.50 170 ARG A CA 1
ATOM 1321 C C . ARG A 1 170 ? -18.134 3.189 41.000 1.00 98.50 170 ARG A C 1
ATOM 1323 O O . ARG A 1 170 ? -18.195 3.694 42.127 1.00 98.50 170 ARG A O 1
ATOM 1330 N N . GLU A 1 171 ? -18.819 2.101 40.663 1.00 98.62 171 GLU A N 1
ATOM 1331 C CA . GLU A 1 171 ? -19.613 1.347 41.633 1.00 98.62 171 GLU A CA 1
ATOM 1332 C C . GLU A 1 171 ? -18.736 0.763 42.736 1.00 98.62 171 GLU A C 1
ATOM 1334 O O . GLU A 1 171 ? -19.027 0.940 43.923 1.00 98.62 171 GLU A O 1
ATOM 1339 N N . LEU A 1 172 ? -17.629 0.125 42.356 1.00 98.50 172 LEU A N 1
ATOM 1340 C CA . LEU A 1 172 ? -16.685 -0.464 43.293 1.00 98.50 172 LEU A CA 1
ATOM 1341 C C . LEU A 1 172 ? -16.111 0.606 44.230 1.00 98.50 172 LEU A C 1
ATOM 1343 O O . LEU A 1 172 ? -16.150 0.444 45.451 1.00 98.50 172 LEU A O 1
ATOM 1347 N N . LYS A 1 173 ? -15.687 1.753 43.683 1.00 98.38 173 LYS A N 1
ATOM 1348 C CA . LYS A 1 173 ? -15.245 2.917 44.465 1.00 98.38 173 LYS A CA 1
ATOM 1349 C C . LYS A 1 173 ? -16.319 3.399 45.445 1.00 98.38 173 LYS A C 1
ATOM 1351 O O . LYS A 1 173 ? -16.003 3.738 46.585 1.00 98.38 173 LYS A O 1
ATOM 1356 N N . SER A 1 174 ? -17.585 3.411 45.030 1.00 98.69 174 SER A N 1
ATOM 1357 C CA . SER A 1 174 ? -18.705 3.831 45.882 1.00 98.69 174 SER A CA 1
ATOM 1358 C C . SER A 1 174 ? -18.958 2.849 47.030 1.00 98.69 174 SER A C 1
ATOM 1360 O O . SER A 1 174 ? -19.203 3.281 48.160 1.00 98.69 174 SER A O 1
ATOM 1362 N N . ARG A 1 175 ? -18.840 1.537 46.776 1.00 98.69 175 ARG A N 1
ATOM 1363 C CA . ARG A 1 175 ? -18.928 0.487 47.807 1.00 98.69 175 ARG A CA 1
ATOM 1364 C C . ARG A 1 175 ? -17.783 0.597 48.814 1.00 98.69 175 ARG A C 1
ATOM 1366 O O . ARG A 1 175 ? -18.049 0.609 50.013 1.00 98.69 175 ARG A O 1
ATOM 1373 N N . PHE A 1 176 ? -16.546 0.778 48.349 1.00 98.31 176 PHE A N 1
ATOM 1374 C CA . PHE A 1 176 ? -15.395 1.014 49.229 1.00 98.31 176 PHE A CA 1
ATOM 1375 C C . PHE A 1 176 ? -15.585 2.258 50.103 1.00 98.31 176 PHE A C 1
ATOM 1377 O O . PHE A 1 176 ? -15.408 2.190 51.316 1.00 98.31 176 PHE A O 1
ATOM 1384 N N . ALA A 1 177 ? -16.035 3.373 49.524 1.00 98.50 177 ALA A N 1
ATOM 1385 C CA . ALA A 1 177 ? -16.301 4.595 50.281 1.00 98.50 177 ALA A CA 1
ATOM 1386 C C . ALA A 1 177 ? -17.436 4.433 51.315 1.00 98.50 177 ALA A C 1
ATOM 1388 O O . ALA A 1 177 ? -17.476 5.153 52.314 1.00 98.50 177 ALA A O 1
ATOM 1389 N N . ALA A 1 178 ? -18.398 3.534 51.082 1.00 98.56 178 ALA A N 1
ATOM 1390 C CA . ALA A 1 178 ? -19.435 3.199 52.059 1.00 98.56 178 ALA A CA 1
ATOM 1391 C C . ALA A 1 178 ? -18.878 2.346 53.209 1.00 98.56 178 ALA A C 1
ATOM 1393 O O . ALA A 1 178 ? -19.099 2.690 54.371 1.00 98.56 178 ALA A O 1
ATOM 1394 N N . GLN A 1 179 ? -18.100 1.308 52.891 1.00 98.56 179 GLN A N 1
ATOM 1395 C CA . GLN A 1 179 ? -17.427 0.459 53.880 1.00 98.56 179 GLN A CA 1
ATOM 1396 C C . GLN A 1 179 ? -16.457 1.258 54.758 1.00 98.56 179 GLN A C 1
ATOM 1398 O O . GLN A 1 179 ? -16.422 1.081 55.973 1.00 98.56 179 GLN A O 1
ATOM 1403 N N . GLU A 1 180 ? -15.703 2.189 54.172 1.00 98.50 180 GLU A N 1
ATOM 1404 C CA . GLU A 1 180 ? -14.789 3.054 54.919 1.00 98.50 180 GLU A CA 1
ATOM 1405 C C . GLU A 1 180 ? -15.538 3.930 55.934 1.00 98.50 180 GLU A C 1
ATOM 1407 O O . GLU A 1 180 ? -15.125 4.041 57.090 1.00 98.50 180 GLU A O 1
ATOM 1412 N N . ARG A 1 181 ? -16.683 4.506 55.541 1.00 98.69 181 ARG A N 1
ATOM 1413 C CA . ARG A 1 181 ? -17.540 5.279 56.454 1.00 98.69 181 ARG A CA 1
ATOM 1414 C C . ARG A 1 181 ? -18.081 4.425 57.596 1.00 98.69 181 ARG A C 1
ATOM 1416 O O . ARG A 1 181 ? -18.098 4.890 58.734 1.00 98.69 181 ARG A O 1
ATOM 1423 N N . GLU A 1 182 ? -18.505 3.196 57.318 1.00 98.56 182 GLU A N 1
ATOM 1424 C CA . GLU A 1 182 ? -18.977 2.258 58.341 1.00 98.56 182 GLU A CA 1
ATOM 1425 C C . GLU A 1 182 ? -17.861 1.903 59.337 1.00 98.56 182 GLU A C 1
ATOM 1427 O O . GLU A 1 182 ? -18.051 2.007 60.551 1.00 98.56 182 GLU A O 1
ATOM 1432 N N . LEU A 1 183 ? -16.654 1.604 58.842 1.00 98.19 183 LEU A N 1
ATOM 1433 C CA . LEU A 1 183 ? -15.475 1.370 59.680 1.00 98.19 183 LEU A CA 1
ATOM 1434 C C . LEU A 1 183 ? -15.125 2.588 60.543 1.00 98.19 183 LEU A C 1
ATOM 1436 O O . LEU A 1 183 ? -14.814 2.436 61.726 1.00 98.19 183 LEU A O 1
ATOM 1440 N N . GLN A 1 184 ? -15.193 3.801 59.990 1.00 98.31 184 GLN A N 1
ATOM 1441 C CA . GLN A 1 184 ? -14.975 5.032 60.755 1.00 98.31 184 GLN A CA 1
ATOM 1442 C C . GLN A 1 184 ? -16.030 5.220 61.854 1.00 98.31 184 GLN A C 1
ATOM 1444 O O . GLN A 1 184 ? -15.687 5.633 62.962 1.00 98.31 184 GLN A O 1
ATOM 1449 N N . GLN A 1 185 ? -17.300 4.902 61.588 1.00 98.31 185 GLN A N 1
ATOM 1450 C CA . GLN A 1 185 ? -18.353 4.953 62.605 1.00 98.31 185 GLN A CA 1
ATOM 1451 C C . GLN A 1 185 ? -18.106 3.945 63.731 1.00 98.31 185 GLN A C 1
ATOM 1453 O O . GLN A 1 185 ? -18.246 4.302 64.899 1.00 98.31 185 GLN A O 1
ATOM 1458 N N . MET A 1 186 ? -17.703 2.716 63.401 1.00 97.44 186 MET A N 1
ATOM 1459 C CA . MET A 1 186 ? -17.370 1.691 64.394 1.00 97.44 186 MET A CA 1
ATOM 1460 C C . MET A 1 186 ? -16.170 2.092 65.257 1.00 97.44 186 MET A C 1
ATOM 1462 O O . MET A 1 186 ? -16.231 1.955 66.476 1.00 97.44 186 MET A O 1
ATOM 1466 N N . ARG A 1 187 ? -15.115 2.659 64.653 1.00 96.12 187 ARG A N 1
ATOM 1467 C CA . ARG A 1 187 ? -13.968 3.212 65.395 1.00 96.12 187 ARG A CA 1
ATOM 1468 C C . ARG A 1 187 ? -14.402 4.300 66.375 1.00 96.12 187 ARG A C 1
ATOM 1470 O O . ARG A 1 187 ? -14.077 4.210 67.548 1.00 96.12 187 ARG A O 1
ATOM 1477 N N . ARG A 1 188 ? -15.222 5.260 65.930 1.00 96.62 188 ARG A N 1
ATOM 1478 C CA . ARG A 1 188 ? -15.749 6.321 66.808 1.00 96.62 188 ARG A CA 1
ATOM 1479 C C . ARG A 1 188 ? -16.574 5.774 67.974 1.00 96.62 188 ARG A C 1
ATOM 1481 O O . ARG A 1 188 ? -16.460 6.301 69.074 1.00 96.62 188 ARG A O 1
ATOM 1488 N N . LYS A 1 189 ? -17.396 4.742 67.747 1.00 96.06 189 LYS A N 1
ATOM 1489 C CA . LYS A 1 189 ? -18.166 4.081 68.815 1.00 96.06 189 LYS A CA 1
ATOM 1490 C C . LYS A 1 189 ? -17.243 3.430 69.845 1.00 96.06 189 LYS A C 1
ATOM 1492 O O . LYS A 1 189 ? -17.392 3.700 71.032 1.00 96.06 189 LYS A O 1
ATOM 1497 N N . LEU A 1 190 ? -16.254 2.659 69.386 1.00 94.44 190 LEU A N 1
ATOM 1498 C CA . LEU A 1 190 ? -15.242 2.052 70.257 1.00 94.44 190 LEU A CA 1
ATOM 1499 C C . LEU A 1 190 ? -14.484 3.110 71.072 1.00 94.44 190 LEU A C 1
ATOM 1501 O O . LEU A 1 190 ? -14.335 2.952 72.281 1.00 94.44 190 LEU A O 1
ATOM 1505 N N . ASP A 1 191 ? -14.078 4.213 70.440 1.00 93.31 191 ASP A N 1
ATOM 1506 C CA . ASP A 1 191 ? -13.389 5.317 71.117 1.00 93.31 191 ASP A CA 1
ATOM 1507 C C . ASP A 1 191 ? -14.283 6.014 72.160 1.00 93.31 191 ASP A C 1
ATOM 1509 O O . ASP A 1 191 ? -13.784 6.477 73.184 1.00 93.31 191 ASP A O 1
ATOM 1513 N N . SER A 1 192 ? -15.602 6.078 71.934 1.00 92.44 192 SER A N 1
ATOM 1514 C CA . SER A 1 192 ? -16.562 6.650 72.892 1.00 92.44 192 SER A CA 1
ATOM 1515 C C . SER A 1 192 ? -16.936 5.718 74.050 1.00 92.44 192 SER A C 1
ATOM 1517 O O . SER A 1 192 ? -17.319 6.210 75.106 1.00 92.44 192 SER A O 1
ATOM 1519 N N . GLU A 1 193 ? -16.813 4.398 73.877 1.00 86.75 193 GLU A N 1
ATOM 1520 C CA . GLU A 1 193 ? -17.100 3.384 74.909 1.00 86.75 193 GLU A CA 1
ATOM 1521 C C . GLU A 1 193 ? -15.865 3.058 75.777 1.00 86.75 193 GLU A C 1
ATOM 1523 O O . GLU A 1 193 ? -15.991 2.649 76.932 1.00 86.75 193 GLU A O 1
ATOM 1528 N N . ALA A 1 194 ? -14.653 3.288 75.262 1.00 77.38 194 ALA A N 1
ATOM 1529 C CA . ALA A 1 194 ? -13.393 3.073 75.977 1.00 77.38 194 ALA A CA 1
ATOM 1530 C C . ALA A 1 194 ? -13.174 3.893 77.283 1.00 77.38 194 ALA A C 1
ATOM 1532 O O . ALA A 1 194 ? -12.515 3.361 78.186 1.00 77.38 194 ALA A O 1
ATOM 1533 N N . PRO A 1 195 ? -13.692 5.131 77.468 1.00 64.00 195 PRO A N 1
ATOM 1534 C CA . PRO A 1 195 ? -13.458 5.912 78.689 1.00 64.00 195 PRO A CA 1
ATOM 1535 C C . PRO A 1 195 ? -14.059 5.265 79.946 1.00 64.00 195 PRO A C 1
ATOM 1537 O O . PRO A 1 195 ? -13.449 5.318 81.014 1.00 64.00 195 PRO A O 1
ATOM 1540 N N . GLU A 1 196 ? -15.205 4.583 79.827 1.00 56.94 196 GLU A N 1
ATOM 1541 C CA . GLU A 1 196 ? -15.897 3.982 80.979 1.00 56.94 196 GLU A CA 1
ATOM 1542 C C . GLU A 1 196 ? -15.212 2.706 81.497 1.00 56.94 196 GLU A C 1
ATOM 1544 O O . GLU A 1 196 ? -15.293 2.376 82.685 1.00 56.94 196 GLU A O 1
ATOM 1549 N N . ALA A 1 197 ? -14.477 1.997 80.636 1.00 55.66 197 ALA A N 1
ATOM 1550 C CA . ALA A 1 197 ? -13.656 0.867 81.061 1.00 55.66 197 ALA A CA 1
ATOM 1551 C C . ALA A 1 197 ? -12.390 1.337 81.798 1.00 55.66 197 ALA A C 1
ATOM 1553 O O . ALA A 1 197 ? -11.982 0.710 82.776 1.00 55.66 197 ALA A O 1
ATOM 1554 N N .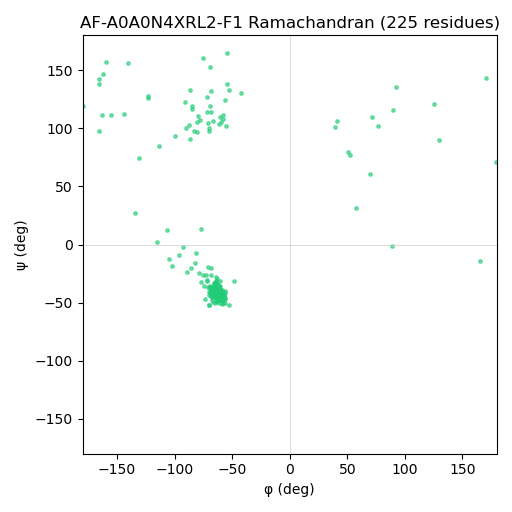 SER A 1 198 ? -11.792 2.462 81.387 1.00 56.38 198 SER A N 1
ATOM 1555 C CA . SER A 1 198 ? -10.563 2.980 82.002 1.00 56.38 198 SER A CA 1
ATOM 1556 C C . SER A 1 198 ? -10.787 3.572 83.402 1.00 56.38 198 SER A C 1
ATOM 1558 O O . SER A 1 198 ? -9.907 3.442 84.254 1.00 56.38 198 SER A O 1
ATOM 1560 N N . GLU A 1 199 ? -11.958 4.150 83.696 1.00 54.59 199 GLU A N 1
ATOM 1561 C CA . GLU A 1 199 ? -12.289 4.604 85.061 1.00 54.59 199 GLU A CA 1
ATOM 1562 C C . GLU A 1 199 ? -12.565 3.437 86.026 1.00 54.59 199 GLU A C 1
ATOM 1564 O O . GLU A 1 199 ? -12.219 3.514 87.207 1.00 54.59 199 GLU A O 1
ATOM 1569 N N . ARG A 1 200 ? -13.082 2.296 85.544 1.00 53.81 200 ARG A N 1
ATOM 1570 C CA . ARG A 1 200 ? -13.269 1.094 86.384 1.00 53.81 200 ARG A CA 1
ATOM 1571 C C . ARG A 1 200 ? -11.971 0.390 86.780 1.00 53.81 200 ARG A C 1
ATOM 1573 O O . ARG A 1 200 ? -11.978 -0.344 87.769 1.00 53.81 200 ARG A O 1
ATOM 1580 N N . TYR A 1 201 ? -10.865 0.626 86.074 1.00 55.09 201 TYR A N 1
ATOM 1581 C CA . TYR A 1 201 ? -9.552 0.081 86.440 1.00 55.09 201 TYR A CA 1
ATOM 1582 C C . TYR A 1 201 ? -8.674 1.048 87.253 1.00 55.09 201 TYR A C 1
ATOM 1584 O O . TYR A 1 201 ? -7.687 0.600 87.831 1.00 55.09 201 TYR A O 1
ATOM 1592 N N . GLN A 1 202 ? -9.044 2.328 87.414 1.00 54.50 202 GLN A N 1
ATOM 1593 C CA . GLN A 1 202 ? -8.298 3.258 88.281 1.00 54.50 202 GLN A CA 1
ATOM 1594 C C . GLN A 1 202 ? -8.624 3.148 89.785 1.00 54.50 202 GLN A C 1
ATOM 1596 O O . GLN A 1 202 ? -7.902 3.727 90.592 1.00 54.50 202 GLN A O 1
ATOM 1601 N N . TYR A 1 203 ? -9.627 2.360 90.203 1.00 51.72 203 TYR A N 1
ATOM 1602 C CA . TYR A 1 203 ? -9.956 2.163 91.632 1.00 51.72 203 TYR A CA 1
ATOM 1603 C C . TYR A 1 203 ? -9.571 0.789 92.210 1.00 51.72 203 TYR A C 1
ATOM 1605 O O . TYR A 1 203 ? -9.974 0.430 93.316 1.00 51.72 203 TYR A O 1
ATOM 1613 N N . ARG A 1 204 ? -8.762 -0.006 91.502 1.00 50.75 204 ARG A N 1
ATOM 1614 C CA . ARG A 1 204 ? -8.212 -1.249 92.058 1.00 50.75 204 ARG A CA 1
ATOM 1615 C C . ARG A 1 204 ? -6.708 -1.310 91.816 1.00 50.75 204 ARG A C 1
ATOM 1617 O O . ARG A 1 204 ? -6.238 -2.076 90.988 1.00 50.75 204 ARG A O 1
ATOM 1624 N N . SER A 1 205 ? -5.970 -0.517 92.593 1.00 45.84 205 SER A N 1
ATOM 1625 C CA . SER A 1 205 ? -4.616 -0.884 93.016 1.00 45.84 205 SER A CA 1
ATOM 1626 C C . SER A 1 205 ? -4.730 -1.855 94.194 1.00 45.84 205 SER A C 1
ATOM 1628 O O . SER A 1 205 ? -4.905 -1.404 95.328 1.00 45.84 205 SER A O 1
ATOM 1630 N N . PRO A 1 206 ? -4.653 -3.181 93.992 1.00 49.94 206 PRO A N 1
ATOM 1631 C CA . PRO A 1 206 ? -4.097 -4.032 95.020 1.00 49.94 206 PRO A CA 1
ATOM 1632 C C . PRO A 1 206 ? -2.601 -3.719 95.090 1.00 49.94 206 PRO A C 1
ATOM 1634 O O . PRO A 1 206 ? -1.868 -3.848 94.113 1.00 49.94 206 PRO A O 1
ATOM 1637 N N . ALA A 1 207 ? -2.168 -3.259 96.259 1.00 56.28 207 ALA A N 1
ATOM 1638 C CA . ALA A 1 207 ? -0.778 -3.383 96.662 1.00 56.28 207 ALA A CA 1
ATOM 1639 C C . ALA A 1 207 ? -0.340 -4.856 96.577 1.00 56.28 207 ALA A C 1
ATOM 1641 O O . ALA A 1 207 ? -1.194 -5.745 96.590 1.00 56.28 207 ALA A O 1
ATOM 1642 N N . THR A 1 208 ? 0.978 -5.062 96.616 1.00 59.06 208 THR A N 1
ATOM 1643 C CA . THR A 1 208 ? 1.741 -6.329 96.597 1.00 59.06 208 THR A CA 1
ATOM 1644 C C . THR A 1 208 ? 2.166 -6.776 95.195 1.00 59.06 208 THR A C 1
ATOM 1646 O O . THR A 1 208 ? 1.386 -6.718 94.255 1.00 59.06 208 THR A O 1
ATOM 1649 N N . ASP A 1 209 ? 3.392 -7.219 94.942 1.00 49.84 209 ASP A N 1
ATOM 1650 C CA . ASP A 1 209 ? 4.608 -7.277 95.750 1.00 49.84 209 ASP A CA 1
ATOM 1651 C C . ASP A 1 209 ? 5.797 -7.408 94.791 1.00 49.84 209 ASP A C 1
ATOM 1653 O O . ASP A 1 209 ? 5.681 -7.867 93.653 1.00 49.84 209 ASP A O 1
ATOM 1657 N N . ASP A 1 210 ? 6.942 -6.993 95.306 1.00 57.22 210 ASP A N 1
ATOM 1658 C CA . ASP A 1 210 ? 8.284 -7.243 94.809 1.00 57.22 210 ASP A CA 1
ATOM 1659 C C . ASP A 1 210 ? 8.578 -8.759 94.722 1.00 57.22 210 ASP A C 1
ATOM 1661 O O . ASP A 1 210 ? 8.642 -9.449 95.738 1.00 57.22 210 ASP A O 1
ATOM 1665 N N . ASN A 1 211 ? 8.702 -9.300 93.505 1.00 50.00 211 ASN A N 1
ATOM 1666 C CA . ASN A 1 211 ? 9.426 -10.535 93.153 1.00 50.00 211 ASN A CA 1
ATOM 1667 C C . ASN A 1 211 ? 9.278 -10.711 91.631 1.00 50.00 211 ASN A C 1
ATOM 1669 O O . ASN A 1 211 ? 8.173 -10.795 91.117 1.00 50.00 211 ASN A O 1
ATOM 1673 N N . GLY A 1 212 ? 10.303 -10.735 90.794 1.00 48.94 212 GLY A N 1
ATOM 1674 C CA . GLY A 1 212 ? 11.536 -11.477 90.938 1.00 48.94 212 GLY A CA 1
ATOM 1675 C C . GLY A 1 212 ? 11.703 -12.313 89.664 1.00 48.94 212 GLY A C 1
ATOM 1676 O O . GLY A 1 212 ? 10.893 -13.179 89.369 1.00 48.94 212 GLY A O 1
ATOM 1677 N N . THR A 1 213 ? 12.810 -12.075 88.963 1.00 52.12 213 THR A N 1
ATOM 1678 C CA . THR A 1 213 ? 13.586 -13.098 88.242 1.00 52.12 213 THR A CA 1
ATOM 1679 C C . THR A 1 213 ? 13.012 -13.737 86.961 1.00 52.12 213 THR A C 1
ATOM 1681 O O . THR A 1 213 ? 12.226 -14.671 86.994 1.00 52.12 213 THR A O 1
ATOM 1684 N N . GLY A 1 214 ? 13.638 -13.378 85.833 1.00 51.25 214 GLY A N 1
ATOM 1685 C CA . GLY A 1 214 ? 14.285 -14.365 84.956 1.00 51.25 214 GLY A CA 1
ATOM 1686 C C . GLY A 1 214 ? 13.453 -15.000 83.836 1.00 51.25 214 GLY A C 1
ATOM 1687 O O . GLY A 1 214 ? 12.581 -15.823 84.072 1.00 51.25 214 GLY A O 1
ATOM 1688 N N . GLY A 1 215 ? 13.845 -14.732 82.586 1.00 47.59 215 GLY A N 1
ATOM 1689 C CA . GLY A 1 215 ? 13.350 -15.490 81.435 1.00 47.59 215 GLY A CA 1
ATOM 1690 C C . GLY A 1 215 ? 13.893 -15.010 80.093 1.00 47.59 215 GLY A C 1
ATOM 1691 O O . GLY A 1 215 ? 13.168 -14.417 79.307 1.00 47.59 215 GLY A O 1
ATOM 1692 N N . LYS A 1 216 ? 15.180 -15.260 79.823 1.00 56.81 216 LYS A N 1
ATOM 1693 C CA . LYS A 1 216 ? 15.738 -15.238 78.460 1.00 56.81 216 LYS A CA 1
ATOM 1694 C C . LYS A 1 216 ? 15.168 -16.418 77.661 1.00 56.81 216 LYS A C 1
ATOM 1696 O O . LYS A 1 216 ? 15.288 -17.538 78.138 1.00 56.81 216 LYS A O 1
ATOM 1701 N N . GLN A 1 217 ? 14.686 -16.179 76.442 1.00 54.50 217 GLN A N 1
ATOM 1702 C CA . GLN A 1 217 ? 14.608 -17.120 75.302 1.00 54.50 217 GLN A CA 1
ATOM 1703 C C . GLN A 1 217 ? 14.318 -16.237 74.070 1.00 54.50 217 GLN A C 1
ATOM 1705 O O . GLN A 1 217 ? 13.250 -15.654 73.976 1.00 54.50 217 GLN A O 1
ATOM 1710 N N . GLN A 1 218 ? 15.284 -15.836 73.235 1.00 55.41 218 GLN A N 1
ATOM 1711 C CA . GLN A 1 218 ? 16.006 -16.635 72.236 1.00 55.41 218 GLN A CA 1
ATOM 1712 C C . GLN A 1 218 ? 15.111 -17.637 71.499 1.00 55.41 218 GLN A C 1
ATOM 1714 O O . GLN A 1 218 ? 14.827 -18.703 72.027 1.00 55.41 218 GLN A O 1
ATOM 1719 N N . THR A 1 219 ? 14.705 -17.290 70.276 1.00 47.00 219 THR A N 1
ATOM 1720 C CA . THR A 1 219 ? 14.543 -18.139 69.072 1.00 47.00 219 THR A CA 1
ATOM 1721 C C . THR A 1 219 ? 13.818 -17.299 68.012 1.00 47.00 219 THR A C 1
ATOM 1723 O O . THR A 1 219 ? 12.941 -16.521 68.350 1.00 47.00 219 THR A O 1
ATOM 1726 N N . LYS A 1 220 ? 14.091 -17.364 66.714 1.00 53.97 220 LYS A N 1
ATOM 1727 C CA . LYS A 1 220 ? 15.222 -17.847 65.919 1.00 53.97 220 LYS A CA 1
ATOM 1728 C C . LYS A 1 220 ? 14.974 -17.258 64.525 1.00 53.97 220 LYS A C 1
ATOM 1730 O O . LYS A 1 220 ? 13.839 -17.269 64.057 1.00 53.97 220 LYS A O 1
ATOM 1735 N N . GLU A 1 221 ? 16.027 -16.765 63.889 1.00 52.44 221 GLU A N 1
ATOM 1736 C CA . GLU A 1 221 ? 16.064 -16.551 62.444 1.00 52.44 221 GLU A CA 1
ATOM 1737 C C . GLU A 1 221 ? 15.717 -17.849 61.695 1.00 52.44 221 GLU A C 1
ATOM 1739 O O . GLU A 1 221 ? 16.231 -18.919 62.022 1.00 52.44 221 GLU A O 1
ATOM 1744 N N . GLY A 1 222 ? 14.916 -17.720 60.644 1.00 51.22 222 GLY A N 1
ATOM 1745 C CA . GLY A 1 222 ? 14.915 -18.569 59.449 1.00 51.22 222 GLY A CA 1
ATOM 1746 C C . GLY A 1 222 ? 14.317 -17.692 58.351 1.00 51.22 222 GLY A C 1
ATOM 1747 O O . GLY A 1 222 ? 13.202 -17.215 58.518 1.00 51.22 222 GLY A O 1
ATOM 1748 N N . ARG A 1 223 ? 15.008 -17.229 57.303 1.00 54.81 223 ARG A N 1
ATOM 1749 C CA . ARG A 1 223 ? 16.077 -17.787 56.459 1.00 54.81 223 ARG A CA 1
ATOM 1750 C C . ARG A 1 223 ? 15.728 -19.160 55.887 1.00 54.81 223 ARG A C 1
ATOM 1752 O O . ARG A 1 223 ? 16.291 -20.146 56.321 1.00 54.81 223 ARG A O 1
ATOM 1759 N N . ASP A 1 224 ? 14.886 -19.128 54.861 1.00 53.84 224 ASP A N 1
ATOM 1760 C CA . ASP A 1 224 ? 14.856 -20.028 53.700 1.00 53.84 224 ASP A CA 1
ATOM 1761 C C . ASP A 1 224 ? 14.443 -19.104 52.531 1.00 53.84 224 ASP A C 1
ATOM 1763 O O . ASP A 1 224 ? 13.421 -18.435 52.633 1.00 53.84 224 ASP A O 1
ATOM 1767 N N . GLN A 1 225 ? 15.225 -18.763 51.497 1.00 60.28 225 GLN A N 1
ATOM 1768 C CA . GLN A 1 225 ? 16.083 -19.520 50.573 1.00 60.28 225 GLN A CA 1
ATOM 1769 C C . GLN A 1 225 ? 15.401 -20.725 49.925 1.00 60.28 225 GLN A C 1
ATOM 1771 O O . GLN A 1 225 ? 15.700 -21.850 50.285 1.00 60.28 225 GLN A O 1
ATOM 1776 N N . HIS A 1 226 ? 14.596 -20.479 48.890 1.00 51.91 226 HIS A N 1
ATOM 1777 C CA . HIS A 1 226 ? 14.358 -21.388 47.758 1.00 51.91 226 HIS A CA 1
ATOM 1778 C C . HIS A 1 226 ? 13.745 -20.584 46.600 1.00 51.91 226 HIS A C 1
ATOM 1780 O O . HIS A 1 226 ? 12.947 -19.692 46.860 1.00 51.91 226 HIS A O 1
ATOM 1786 N N . ARG A 1 227 ? 13.983 -20.853 45.318 1.00 57.44 227 ARG A N 1
ATOM 1787 C CA . ARG A 1 227 ? 15.104 -21.379 44.524 1.00 57.44 227 ARG A CA 1
ATOM 1788 C C . ARG A 1 227 ? 14.722 -21.044 43.080 1.00 57.44 227 ARG A C 1
ATOM 1790 O O . ARG A 1 227 ? 13.517 -21.170 42.775 1.00 57.44 227 ARG A O 1
#

Radius of gyration: 41.89 Å; Cα contacts (8 Å, |Δi|>4): 47; chains: 1; bounding box: 63×66×133 Å

Mean predicted aligned error: 15.35 Å

Solvent-accessible surface area (backbone atoms only — not comparable to full-atom values): 14109 Å² total; per-residue (Å²): 137,84,84,82,83,76,86,79,81,80,83,80,80,81,77,85,75,84,88,81,80,92,80,75,89,84,93,78,90,87,77,70,63,68,61,53,52,58,53,51,52,50,52,50,51,50,50,47,54,57,75,63,45,91,74,78,73,51,68,64,55,55,48,46,54,53,48,55,52,50,52,54,51,49,44,54,51,51,52,52,54,49,57,71,79,38,62,92,88,42,74,71,46,57,54,52,53,49,53,45,48,53,54,46,52,52,52,50,51,54,49,50,54,52,48,50,50,49,51,54,51,52,53,50,53,50,51,51,50,54,51,23,58,75,70,71,35,94,40,73,67,56,36,52,52,53,51,49,52,54,50,51,53,52,51,52,52,52,52,50,53,53,52,51,54,53,49,52,53,51,51,52,51,50,51,50,58,48,53,52,51,52,53,52,51,53,50,53,50,53,64,68,54,48,61,66,59,56,59,67,58,71,78,64,79,73,81,83,76,97,78,82,84,90,81,91,75,92,86,76,93,76,92,77,90,84,133

pLDDT: mean 80.56, std 19.76, range [42.03, 98.69]

Organism: Nippostrongylus brasiliensis (NCBI:txid27835)